Protein AF-A0A635GYX0-F1 (afdb_monomer)

Solvent-accessible surface area (backbone atoms only — not comparable to full-atom values): 12038 Å² total; per-residue (Å²): 133,93,82,81,94,73,71,73,64,60,63,53,61,60,60,51,62,77,72,25,67,64,58,49,50,52,51,48,52,50,50,50,27,52,49,44,55,72,46,90,74,56,44,71,56,50,35,51,52,51,49,51,52,53,52,51,53,52,52,52,50,52,53,65,71,71,56,88,52,79,69,81,50,62,62,47,47,62,50,49,54,55,50,48,50,50,49,50,22,48,50,52,39,38,50,50,29,38,68,75,66,76,53,53,24,68,55,55,52,51,51,49,48,64,67,21,69,86,35,68,68,58,24,52,52,53,50,50,52,52,53,49,43,49,50,64,50,49,40,52,44,51,46,54,50,40,52,51,52,36,48,55,58,55,70,45,44,65,57,56,52,51,50,46,54,49,34,44,74,70,64,77,41,54,72,71,57,43,49,52,53,52,51,50,55,52,49,53,51,53,45,40,56,45,42,42,55,40,47,57,49,51,44,53,50,52,55,52,50,52,51,52,52,53,48,65,74,75,98

Mean predicted aligned error: 8.94 Å

pLDDT: mean 84.48, std 12.09, range [42.03, 95.38]

Structure (mmCIF, N/CA/C/O backbone):
data_AF-A0A635GYX0-F1
#
_entry.id   AF-A0A635GYX0-F1
#
loop_
_atom_site.group_PDB
_atom_site.id
_atom_site.type_symbol
_atom_site.label_atom_id
_atom_site.label_alt_id
_atom_site.label_comp_id
_atom_site.label_asym_id
_atom_site.label_entity_id
_atom_site.label_seq_id
_atom_site.pdbx_PDB_ins_code
_atom_site.Cartn_x
_atom_site.Cartn_y
_atom_site.Cartn_z
_atom_site.occupancy
_atom_site.B_iso_or_equiv
_atom_site.auth_seq_id
_atom_site.auth_comp_id
_atom_site.auth_asym_id
_atom_site.auth_atom_id
_atom_site.pdbx_PDB_model_num
ATOM 1 N N . MET A 1 1 ? 7.117 -51.079 17.665 1.00 44.09 1 MET A N 1
ATOM 2 C CA . MET A 1 1 ? 7.872 -50.687 16.455 1.00 44.09 1 MET A CA 1
ATOM 3 C C . MET A 1 1 ? 6.878 -50.081 15.467 1.00 44.09 1 MET A C 1
ATOM 5 O O . MET A 1 1 ? 6.004 -50.789 15.005 1.00 44.09 1 MET A O 1
ATOM 9 N N . ARG A 1 2 ? 6.942 -48.748 15.315 1.00 50.84 2 ARG A N 1
ATOM 10 C CA . ARG A 1 2 ? 6.310 -47.847 14.322 1.00 50.84 2 ARG A CA 1
ATOM 11 C C . ARG A 1 2 ? 5.258 -48.423 13.343 1.00 50.84 2 ARG A C 1
ATOM 13 O O . ARG A 1 2 ? 5.641 -48.999 12.333 1.00 50.84 2 ARG A O 1
ATOM 20 N N . SER A 1 3 ? 3.984 -48.066 13.535 1.00 44.66 3 SER A N 1
ATOM 21 C CA . SER A 1 3 ? 3.021 -47.833 12.435 1.00 44.66 3 SER A CA 1
ATOM 22 C C . SER A 1 3 ? 1.854 -46.945 12.891 1.00 44.66 3 SER A C 1
ATOM 24 O O . SER A 1 3 ? 0.873 -47.444 13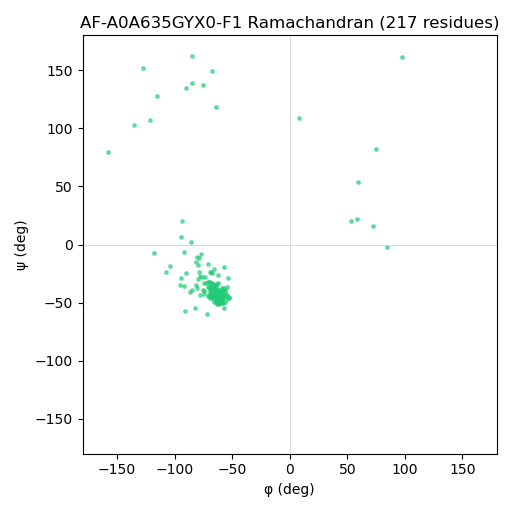.423 1.00 44.66 3 SER A O 1
ATOM 26 N N . TRP A 1 4 ? 2.052 -45.620 12.958 1.00 45.62 4 TRP A N 1
ATOM 27 C CA . TRP A 1 4 ? 1.748 -44.660 11.870 1.00 45.62 4 TRP A CA 1
ATOM 28 C C . TRP A 1 4 ? 0.221 -44.411 11.756 1.00 45.62 4 TRP A C 1
ATOM 30 O O . TRP A 1 4 ? -0.482 -45.134 11.069 1.00 45.62 4 TRP A O 1
ATOM 40 N N . LEU A 1 5 ? -0.350 -43.527 12.589 1.00 53.88 5 LEU A N 1
ATOM 41 C CA . LEU A 1 5 ? -0.683 -42.124 12.239 1.00 53.88 5 LEU A CA 1
ATOM 42 C C . LEU A 1 5 ? -1.669 -41.965 11.053 1.00 53.88 5 LEU A C 1
ATOM 44 O O . LEU A 1 5 ? -1.369 -41.261 10.096 1.00 53.88 5 LEU A O 1
ATOM 48 N N . GLY A 1 6 ? -2.843 -42.610 11.102 1.00 50.44 6 GLY A N 1
ATOM 49 C CA . GLY A 1 6 ? -3.842 -42.543 10.017 1.00 50.44 6 GLY A CA 1
ATOM 50 C C . GLY A 1 6 ? -5.107 -41.716 10.292 1.00 50.44 6 GLY A C 1
ATOM 51 O O . GLY A 1 6 ? -5.734 -41.239 9.351 1.00 50.44 6 GLY A O 1
ATOM 52 N N . GLU A 1 7 ? -5.498 -41.511 11.554 1.00 54.34 7 GLU A N 1
ATOM 53 C CA . GLU A 1 7 ? -6.846 -40.989 11.863 1.00 54.34 7 GLU A CA 1
ATOM 54 C C . GLU A 1 7 ? -6.885 -39.506 12.269 1.00 54.34 7 GLU A C 1
ATOM 56 O O . GLU A 1 7 ? -7.911 -38.848 12.105 1.00 54.34 7 GLU A O 1
ATOM 61 N N . GLY A 1 8 ? -5.752 -38.925 12.679 1.00 49.53 8 GLY A N 1
ATOM 62 C CA . GLY A 1 8 ? -5.651 -37.491 13.002 1.00 49.53 8 GLY A CA 1
ATOM 63 C C . GLY A 1 8 ? -5.724 -36.552 11.787 1.00 49.53 8 GLY A C 1
ATOM 64 O O . GLY A 1 8 ? -5.990 -35.364 11.941 1.00 49.53 8 GLY A O 1
ATOM 65 N N . ILE A 1 9 ? -5.533 -37.082 10.573 1.00 55.59 9 ILE A N 1
ATOM 66 C CA . ILE A 1 9 ? -5.414 -36.294 9.333 1.00 55.59 9 ILE A CA 1
ATOM 67 C C . ILE A 1 9 ? -6.794 -35.861 8.806 1.00 55.59 9 ILE A C 1
ATOM 69 O O . ILE A 1 9 ? -6.933 -34.779 8.239 1.00 55.59 9 ILE A O 1
ATOM 73 N N . ARG A 1 10 ? -7.848 -36.651 9.058 1.00 53.28 10 ARG A N 1
ATOM 74 C CA . ARG A 1 10 ? -9.205 -36.345 8.573 1.00 53.28 10 ARG A CA 1
ATOM 75 C C . ARG A 1 10 ? -9.928 -35.319 9.442 1.00 53.28 10 ARG A C 1
ATOM 77 O O . ARG A 1 10 ? -10.596 -34.455 8.895 1.00 53.28 10 ARG A O 1
ATOM 84 N N . ALA A 1 11 ? -9.767 -35.337 10.765 1.00 52.16 11 ALA A N 1
ATOM 85 C CA . ALA A 1 11 ? -10.434 -34.363 11.639 1.00 52.16 11 ALA A CA 1
ATOM 86 C C . ALA A 1 11 ? -9.867 -32.932 11.488 1.00 52.16 11 ALA A C 1
ATOM 88 O O . ALA A 1 11 ? -10.618 -31.959 11.551 1.00 52.16 11 ALA A O 1
ATOM 89 N N . GLN A 1 12 ? -8.565 -32.791 11.196 1.00 54.38 12 GLN A N 1
ATOM 90 C CA . GLN A 1 12 ? -7.937 -31.495 10.892 1.00 54.38 12 GLN A CA 1
ATOM 91 C C . GLN A 1 12 ? -8.309 -30.947 9.504 1.00 54.38 12 GLN A C 1
ATOM 93 O O . GLN A 1 12 ? -8.359 -29.732 9.332 1.00 54.38 12 GLN A O 1
ATOM 98 N N . GLN A 1 13 ? -8.626 -31.814 8.536 1.00 54.59 13 GLN A N 1
ATOM 99 C CA . GLN A 1 13 ? -9.045 -31.415 7.185 1.00 54.59 13 GLN A CA 1
ATOM 100 C C . GLN A 1 13 ? -10.431 -30.759 7.126 1.00 54.59 13 GLN A C 1
ATOM 102 O O . GLN A 1 13 ? -10.684 -30.001 6.199 1.00 54.59 13 GLN A O 1
ATOM 107 N N . TRP A 1 14 ? -11.321 -31.012 8.091 1.00 43.03 14 TRP A N 1
ATOM 108 C CA . TRP A 1 14 ? -12.656 -30.394 8.124 1.00 43.03 14 TRP A CA 1
ATOM 109 C C . TRP A 1 14 ? -12.708 -29.120 8.978 1.00 43.03 14 TRP A C 1
ATOM 111 O O . TRP A 1 14 ? -13.475 -28.210 8.674 1.00 43.03 14 TRP A O 1
ATOM 121 N N . LEU A 1 15 ? -11.856 -29.005 10.003 1.00 50.34 15 LEU A N 1
ATOM 122 C CA . LEU A 1 15 ? -11.787 -27.809 10.852 1.00 50.34 15 LEU A CA 1
ATOM 123 C C . LEU A 1 15 ? -11.018 -26.642 10.193 1.00 50.34 15 LEU A C 1
ATOM 125 O O . LEU A 1 15 ? -11.341 -25.486 10.457 1.00 50.34 15 LEU A O 1
ATOM 129 N N . SER A 1 16 ? -10.074 -26.908 9.281 1.00 51.31 16 SER A N 1
ATOM 130 C CA . SER A 1 16 ? -9.342 -25.870 8.526 1.00 51.31 16 SER A CA 1
ATOM 131 C C . SER A 1 16 ? -10.119 -25.283 7.339 1.00 51.31 16 SER A C 1
ATOM 133 O O .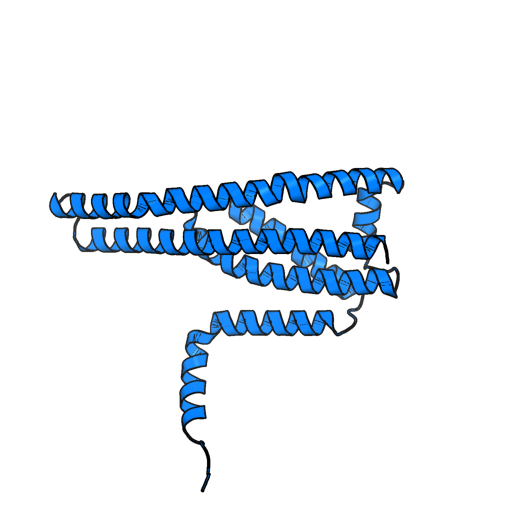 SER A 1 16 ? -9.806 -24.189 6.877 1.00 51.31 16 SER A O 1
ATOM 135 N N . VAL A 1 17 ? -11.172 -25.961 6.874 1.00 51.22 17 VAL A N 1
ATOM 136 C CA . VAL A 1 17 ? -12.020 -25.497 5.761 1.00 51.22 17 VAL A CA 1
ATOM 137 C C . VAL A 1 17 ? -12.978 -24.381 6.204 1.00 51.22 17 VAL A C 1
ATOM 139 O O . VAL A 1 17 ? -13.293 -23.493 5.415 1.00 51.22 17 VAL A O 1
ATOM 142 N N . CYS A 1 18 ? -13.376 -24.349 7.482 1.00 42.03 18 CYS A N 1
ATOM 143 C CA . CYS A 1 18 ? -14.306 -23.341 8.012 1.00 42.03 18 CYS A CA 1
ATOM 144 C C . CYS A 1 18 ? -13.621 -22.073 8.558 1.00 42.03 18 CYS A C 1
ATOM 146 O O . CYS A 1 18 ? -14.224 -21.003 8.522 1.00 42.03 18 CYS A O 1
ATOM 148 N N . ALA A 1 19 ? -12.354 -22.149 8.980 1.00 48.97 19 ALA A N 1
ATOM 149 C CA . ALA A 1 19 ? -11.509 -20.963 9.194 1.00 48.97 19 ALA A CA 1
ATOM 150 C C . ALA A 1 19 ? -10.910 -20.417 7.872 1.00 48.97 19 ALA A C 1
ATOM 152 O O . ALA A 1 19 ? -10.367 -19.318 7.825 1.00 48.97 19 ALA A O 1
ATOM 153 N N . GLY A 1 20 ? -11.040 -21.185 6.784 1.00 50.44 20 GLY A N 1
ATOM 154 C CA . GLY A 1 20 ? -10.183 -21.137 5.603 1.00 50.44 20 GLY A CA 1
ATOM 155 C C . GLY A 1 20 ? -10.500 -20.123 4.502 1.00 50.44 20 GLY A C 1
ATOM 156 O O . GLY A 1 20 ? -9.780 -20.118 3.515 1.00 50.44 20 GLY A O 1
ATOM 157 N N . ARG A 1 21 ? -11.508 -19.238 4.580 1.00 60.88 21 ARG A N 1
ATOM 158 C CA . ARG A 1 21 ? -11.793 -18.335 3.432 1.00 60.88 21 ARG A CA 1
ATOM 159 C C . ARG A 1 21 ? -10.705 -17.283 3.188 1.00 60.88 21 ARG A C 1
ATOM 161 O O . ARG A 1 21 ? -10.331 -17.080 2.037 1.00 60.88 21 ARG A O 1
ATOM 168 N N . GLN A 1 22 ? -10.194 -16.624 4.229 1.00 60.03 22 GLN A N 1
ATOM 169 C CA . GLN A 1 22 ? -9.122 -15.628 4.075 1.00 60.03 22 GLN A CA 1
ATOM 170 C C . GLN A 1 22 ? -7.772 -16.296 3.794 1.00 60.03 22 GLN A C 1
ATOM 172 O O . GLN A 1 22 ? -7.066 -15.875 2.879 1.00 60.03 22 GLN A O 1
ATOM 177 N N . ASP A 1 23 ? -7.468 -17.383 4.503 1.00 70.94 23 ASP A N 1
ATOM 178 C CA . ASP A 1 23 ? -6.223 -18.135 4.325 1.00 70.94 23 ASP A CA 1
ATOM 179 C C . ASP A 1 23 ? -6.139 -18.794 2.946 1.00 70.94 23 ASP A C 1
ATOM 181 O O . ASP A 1 23 ? -5.076 -18.787 2.332 1.00 70.94 23 ASP A O 1
ATOM 185 N N . MET A 1 24 ? -7.251 -19.297 2.395 1.00 78.38 24 MET A N 1
ATOM 186 C CA . MET A 1 24 ? -7.260 -19.840 1.033 1.00 78.38 24 MET A CA 1
ATOM 187 C C . MET A 1 24 ? -7.112 -18.758 -0.032 1.00 78.38 24 MET A C 1
ATOM 189 O O . MET A 1 24 ? -6.426 -18.991 -1.027 1.00 78.38 24 MET A O 1
ATOM 193 N N . VAL A 1 25 ? -7.702 -17.574 0.158 1.00 77.81 25 VAL A N 1
ATOM 194 C CA . VAL A 1 25 ? -7.490 -16.442 -0.760 1.00 77.81 25 VAL A CA 1
ATOM 195 C C . VAL A 1 25 ? -6.026 -16.005 -0.724 1.00 77.81 25 VAL A C 1
ATOM 197 O O . VAL A 1 25 ? -5.407 -15.882 -1.778 1.00 77.81 25 VAL A O 1
ATOM 200 N N . LEU A 1 26 ? -5.446 -15.851 0.469 1.00 76.88 26 LEU A N 1
ATOM 201 C CA . LEU A 1 26 ? -4.030 -15.523 0.645 1.00 76.88 26 LEU A CA 1
ATOM 202 C C . LEU A 1 26 ? -3.119 -16.588 0.023 1.00 76.88 26 LEU A C 1
ATOM 204 O O . LEU A 1 26 ? -2.224 -16.244 -0.745 1.00 76.88 26 LEU A O 1
ATOM 208 N N . ALA A 1 27 ? -3.374 -17.872 0.283 1.00 82.44 27 ALA A N 1
ATOM 209 C CA . ALA A 1 27 ? -2.607 -18.979 -0.283 1.00 82.44 27 ALA A CA 1
ATOM 210 C C . ALA A 1 27 ? -2.703 -19.026 -1.815 1.00 82.44 27 ALA A C 1
ATOM 212 O O . ALA A 1 27 ? -1.700 -19.254 -2.489 1.00 82.44 27 ALA A O 1
ATOM 213 N N . THR A 1 28 ? -3.886 -18.761 -2.375 1.00 84.50 28 THR A N 1
ATOM 214 C CA . THR A 1 28 ? -4.098 -18.722 -3.829 1.00 84.50 28 THR A CA 1
ATOM 215 C C . THR A 1 28 ? -3.347 -17.555 -4.464 1.00 84.50 28 THR A C 1
ATOM 217 O O . THR A 1 28 ? -2.640 -17.749 -5.450 1.00 84.50 28 THR A O 1
ATOM 220 N N . VAL A 1 29 ? -3.441 -16.354 -3.885 1.00 82.75 29 VAL A N 1
ATOM 221 C CA . VAL A 1 29 ? -2.706 -15.168 -4.354 1.00 82.75 29 VAL A CA 1
ATOM 222 C C . VAL A 1 29 ? -1.202 -15.405 -4.288 1.00 82.75 29 VAL A C 1
ATOM 224 O O . VAL A 1 29 ? -0.489 -15.080 -5.234 1.00 82.75 29 VAL A O 1
ATOM 227 N N . LEU A 1 30 ? -0.718 -16.004 -3.201 1.00 83.38 30 LEU A N 1
ATOM 228 C CA . LEU A 1 30 ? 0.696 -16.302 -3.009 1.00 83.38 30 LEU A CA 1
ATOM 229 C C . LEU A 1 30 ? 1.197 -17.342 -4.021 1.00 83.38 30 LEU A C 1
ATOM 231 O O . LEU A 1 30 ? 2.270 -17.172 -4.595 1.00 83.38 30 LEU A O 1
ATOM 235 N N . LEU A 1 31 ? 0.399 -18.372 -4.312 1.00 86.56 31 LEU A N 1
ATOM 236 C CA . LEU A 1 31 ? 0.714 -19.354 -5.348 1.00 86.56 31 LEU A CA 1
ATOM 237 C C . LEU A 1 31 ? 0.775 -18.702 -6.735 1.00 86.56 31 LEU A C 1
ATOM 239 O O . LEU A 1 31 ? 1.745 -18.912 -7.460 1.00 86.56 31 LEU A O 1
ATOM 243 N N . ILE A 1 32 ? -0.207 -17.865 -7.084 1.00 85.69 32 ILE A N 1
ATOM 244 C CA . ILE A 1 32 ? -0.206 -17.102 -8.342 1.00 85.69 32 ILE A CA 1
ATOM 245 C C . ILE A 1 32 ? 1.029 -16.197 -8.421 1.00 85.69 32 ILE A C 1
ATOM 247 O O . ILE A 1 32 ? 1.707 -16.183 -9.446 1.00 85.69 32 ILE A O 1
ATOM 251 N N . ALA A 1 33 ? 1.367 -15.491 -7.340 1.00 85.62 33 ALA A N 1
ATOM 252 C CA . ALA A 1 33 ? 2.538 -14.622 -7.267 1.00 85.62 33 ALA A CA 1
ATOM 253 C C . ALA A 1 33 ? 3.851 -15.383 -7.522 1.00 85.62 33 ALA A C 1
ATOM 255 O O . ALA A 1 33 ? 4.686 -14.916 -8.297 1.00 85.62 33 ALA A O 1
ATOM 256 N N . ILE A 1 34 ? 4.016 -16.573 -6.932 1.00 86.06 34 ILE A N 1
ATOM 257 C CA . ILE A 1 34 ? 5.185 -17.438 -7.161 1.00 86.06 34 ILE A CA 1
ATOM 258 C C . ILE A 1 34 ? 5.233 -17.915 -8.615 1.00 86.06 34 ILE A C 1
ATOM 260 O O . ILE A 1 34 ? 6.284 -17.857 -9.252 1.00 86.06 34 ILE A O 1
ATOM 264 N N . VAL A 1 35 ? 4.102 -18.369 -9.162 1.00 86.81 35 VAL A N 1
ATOM 265 C CA . VAL A 1 35 ? 4.025 -18.834 -10.555 1.00 86.81 35 VAL A CA 1
ATOM 266 C C . VAL A 1 35 ? 4.384 -17.708 -11.523 1.00 86.81 35 VAL A C 1
ATOM 268 O O . VAL A 1 35 ? 5.173 -17.933 -12.437 1.00 86.81 35 VAL A O 1
ATOM 271 N N . MET A 1 36 ? 3.871 -16.497 -11.296 1.00 85.25 36 MET A N 1
ATOM 272 C CA . MET A 1 36 ? 4.213 -15.310 -12.085 1.00 85.25 36 MET A CA 1
ATOM 273 C C . MET A 1 36 ? 5.707 -14.979 -12.026 1.00 85.25 36 MET A C 1
ATOM 275 O O . MET A 1 36 ? 6.297 -14.631 -13.041 1.00 85.25 36 MET A O 1
ATOM 279 N N . MET A 1 37 ? 6.332 -15.126 -10.856 1.00 81.44 37 MET A N 1
ATOM 280 C CA . MET A 1 37 ? 7.760 -14.860 -10.679 1.00 81.44 37 MET A CA 1
ATOM 281 C C . MET A 1 37 ? 8.649 -15.867 -11.429 1.00 81.44 37 MET A C 1
ATOM 283 O O . MET A 1 37 ? 9.712 -15.499 -11.930 1.00 81.44 37 MET A O 1
ATOM 287 N N . LEU A 1 38 ? 8.228 -17.133 -11.513 1.00 80.88 38 LEU A N 1
ATOM 288 C CA . LEU A 1 38 ? 9.003 -18.204 -12.148 1.00 80.88 38 LEU A CA 1
ATOM 289 C C . LEU A 1 38 ? 8.755 -18.306 -13.660 1.00 80.88 38 LEU A C 1
ATOM 291 O O . LEU A 1 38 ? 9.694 -18.519 -14.432 1.00 80.88 38 LEU A O 1
ATOM 295 N N . LEU A 1 39 ? 7.503 -18.167 -14.104 1.00 82.19 39 LEU A N 1
ATOM 296 C CA . LEU A 1 39 ? 7.128 -18.341 -15.506 1.00 82.19 39 LEU A CA 1
ATOM 297 C C . LEU A 1 39 ? 7.211 -17.020 -16.283 1.00 82.19 39 LEU A C 1
ATOM 299 O O . LEU A 1 39 ? 6.730 -15.995 -15.812 1.00 82.19 39 LEU A O 1
ATOM 303 N N . PRO A 1 40 ? 7.799 -17.010 -17.496 1.00 79.25 40 PRO A N 1
ATOM 304 C CA . PRO A 1 40 ? 7.770 -15.825 -18.347 1.00 79.25 40 PRO A CA 1
ATOM 305 C C . PRO A 1 40 ? 6.332 -15.507 -18.751 1.00 79.25 40 PRO A C 1
ATOM 307 O O . PRO A 1 40 ? 5.678 -16.308 -19.419 1.00 79.25 40 PRO A O 1
ATOM 310 N N . LEU A 1 41 ? 5.854 -14.329 -18.357 1.00 83.12 41 LEU A N 1
ATOM 311 C CA . LEU A 1 41 ? 4.548 -13.836 -18.772 1.00 83.12 41 LEU A CA 1
ATOM 312 C C . LEU A 1 41 ? 4.671 -13.151 -20.137 1.00 83.12 41 LEU A C 1
ATOM 314 O O . LEU A 1 41 ? 5.633 -12.413 -20.363 1.00 83.12 41 LEU A O 1
ATOM 318 N N . PRO A 1 42 ? 3.711 -13.360 -21.051 1.00 86.88 42 PRO A N 1
ATOM 319 C CA . PRO A 1 42 ? 3.672 -12.601 -22.287 1.00 86.88 42 PRO A CA 1
ATOM 320 C C . PRO A 1 42 ? 3.342 -11.129 -21.993 1.00 86.88 42 PRO A C 1
ATOM 322 O O . PRO A 1 42 ? 2.602 -10.819 -21.056 1.00 86.88 42 PRO A O 1
ATOM 325 N N . THR A 1 43 ? 3.856 -10.219 -22.820 1.00 86.69 43 THR A N 1
ATOM 326 C CA . THR A 1 43 ? 3.746 -8.760 -22.626 1.00 86.69 43 THR A CA 1
ATOM 327 C C . THR A 1 43 ? 2.301 -8.268 -22.509 1.00 86.69 43 THR A C 1
ATOM 329 O O . THR A 1 43 ? 2.002 -7.452 -21.642 1.00 86.69 43 THR A O 1
ATOM 332 N N . TRP A 1 44 ? 1.374 -8.827 -23.296 1.00 88.75 44 TRP A N 1
ATOM 333 C CA . TRP A 1 44 ? -0.051 -8.474 -23.231 1.00 88.75 44 TRP A CA 1
ATOM 334 C C . TRP A 1 44 ? -0.687 -8.791 -21.869 1.00 88.75 44 TRP A C 1
ATOM 336 O O . TRP A 1 44 ? -1.575 -8.073 -21.418 1.00 88.75 44 TRP A O 1
ATOM 346 N N . MET A 1 45 ? -0.233 -9.852 -21.195 1.00 90.12 45 MET A N 1
ATOM 347 C CA . MET A 1 45 ? -0.760 -10.227 -19.886 1.00 90.12 45 MET A CA 1
ATOM 348 C C . MET A 1 45 ? -0.222 -9.284 -18.810 1.00 90.12 45 MET A C 1
ATOM 350 O O . MET A 1 45 ? -0.980 -8.848 -17.949 1.00 90.12 45 MET A O 1
ATOM 354 N N . VAL A 1 46 ? 1.053 -8.898 -18.899 1.00 90.44 46 VAL A N 1
ATOM 355 C CA . VAL A 1 46 ? 1.643 -7.884 -18.013 1.00 90.44 46 VAL A CA 1
ATOM 356 C C . VAL A 1 46 ? 0.906 -6.551 -18.136 1.00 90.44 46 VAL A C 1
ATOM 358 O O . VAL A 1 46 ? 0.526 -5.986 -17.113 1.00 90.44 46 VAL A O 1
ATOM 361 N N . ASP A 1 47 ? 0.596 -6.102 -19.354 1.00 92.25 47 ASP A N 1
ATOM 362 C CA . ASP A 1 47 ? -0.190 -4.882 -19.578 1.00 92.25 47 ASP A CA 1
ATOM 363 C C . ASP A 1 47 ? -1.582 -4.959 -18.916 1.00 92.25 47 ASP A C 1
ATOM 365 O O . ASP A 1 47 ? -2.001 -4.041 -18.203 1.00 92.25 47 ASP A O 1
ATOM 369 N N . ILE A 1 48 ? -2.301 -6.076 -19.072 1.00 92.94 48 ILE A N 1
ATOM 370 C CA . ILE A 1 48 ? -3.605 -6.263 -18.413 1.00 92.94 48 ILE A CA 1
ATOM 371 C C . ILE A 1 48 ? -3.460 -6.207 -16.889 1.00 92.94 48 ILE A C 1
ATOM 373 O O . ILE A 1 48 ? -4.234 -5.526 -16.214 1.00 92.94 48 ILE A O 1
ATOM 377 N N . LEU A 1 49 ? -2.463 -6.890 -16.330 1.00 92.44 49 LEU A N 1
ATOM 378 C CA . LEU A 1 49 ? -2.281 -6.961 -14.885 1.00 92.44 49 LEU A CA 1
ATOM 379 C C . LEU A 1 49 ? -1.854 -5.608 -14.285 1.00 92.44 49 LEU A C 1
ATOM 381 O O . LEU A 1 49 ? -2.362 -5.223 -13.226 1.00 92.44 49 LEU A O 1
ATOM 385 N N . ILE A 1 50 ? -0.992 -4.849 -14.966 1.00 93.00 50 ILE A N 1
ATOM 386 C CA . ILE A 1 50 ? -0.651 -3.473 -14.574 1.00 93.00 50 ILE A CA 1
ATOM 387 C C . ILE A 1 50 ? -1.900 -2.583 -14.628 1.00 93.00 50 ILE A C 1
ATOM 389 O O . ILE A 1 50 ? -2.155 -1.831 -13.688 1.00 93.00 50 ILE A O 1
ATOM 393 N N . THR A 1 51 ? -2.728 -2.711 -15.671 1.00 93.62 51 THR A N 1
ATOM 394 C CA . THR A 1 51 ? -3.988 -1.954 -15.787 1.00 93.62 51 THR A CA 1
ATOM 395 C C . THR A 1 51 ? -4.918 -2.241 -14.614 1.00 93.62 51 THR A C 1
ATOM 397 O O . THR A 1 51 ? -5.409 -1.313 -13.974 1.00 93.62 51 THR A O 1
ATOM 400 N N . ILE A 1 52 ? -5.128 -3.519 -14.286 1.00 94.38 52 ILE A N 1
ATOM 401 C CA . ILE A 1 52 ? -5.960 -3.934 -13.150 1.00 94.38 52 ILE A CA 1
ATOM 402 C C . ILE A 1 52 ? -5.391 -3.383 -11.839 1.00 94.38 52 ILE A C 1
ATOM 404 O O . ILE A 1 52 ? -6.152 -2.897 -11.003 1.00 94.38 52 ILE A O 1
ATOM 408 N N . ASN A 1 53 ? -4.065 -3.408 -11.661 1.00 92.31 53 ASN A N 1
ATOM 409 C CA . ASN A 1 53 ? -3.419 -2.845 -10.477 1.00 92.31 53 ASN A CA 1
ATOM 410 C C . ASN A 1 53 ? -3.719 -1.348 -10.318 1.00 92.31 53 ASN A C 1
ATOM 412 O O . ASN A 1 53 ? -4.081 -0.894 -9.228 1.00 92.31 53 ASN A O 1
ATOM 416 N N . LEU A 1 54 ? -3.598 -0.594 -11.411 1.00 93.06 54 LEU A N 1
ATOM 417 C CA . LEU A 1 54 ? -3.827 0.845 -11.425 1.00 93.06 54 LEU A CA 1
ATOM 418 C C . LEU A 1 54 ? -5.307 1.170 -11.194 1.00 93.06 54 LEU A C 1
ATOM 420 O O . LEU A 1 54 ? -5.618 2.006 -10.347 1.00 93.06 54 LEU A O 1
ATOM 424 N N . MET A 1 55 ? -6.225 0.456 -11.857 1.00 94.56 55 MET A N 1
ATOM 425 C CA . MET A 1 55 ? -7.666 0.607 -11.627 1.00 94.56 55 MET A CA 1
ATOM 426 C C . MET A 1 55 ? -8.042 0.319 -10.172 1.00 94.56 55 MET A C 1
ATOM 428 O O . MET A 1 55 ? -8.753 1.111 -9.558 1.00 94.56 55 MET A O 1
ATOM 432 N N . PHE A 1 56 ? -7.537 -0.776 -9.595 1.00 92.62 56 PHE A N 1
ATOM 433 C CA . PHE A 1 56 ? -7.811 -1.124 -8.201 1.00 92.62 56 PHE A CA 1
ATOM 434 C C . PHE A 1 56 ? -7.276 -0.064 -7.231 1.00 92.62 56 PHE A C 1
ATOM 436 O O . PHE A 1 56 ? -7.961 0.301 -6.279 1.00 92.62 56 PHE A O 1
ATOM 443 N N . SER A 1 57 ? -6.089 0.484 -7.504 1.00 91.56 57 SER A N 1
ATOM 444 C CA . SER A 1 57 ? -5.493 1.553 -6.693 1.00 91.56 57 SER A CA 1
ATOM 445 C C . SER A 1 57 ? -6.337 2.833 -6.717 1.00 91.56 57 SER A C 1
ATOM 447 O O . SER A 1 57 ? -6.557 3.439 -5.671 1.00 91.56 57 SER A O 1
ATOM 449 N N . VAL A 1 58 ? -6.865 3.220 -7.885 1.00 94.19 58 VAL A N 1
ATOM 450 C CA . VAL A 1 58 ? -7.763 4.382 -8.016 1.00 94.19 58 VAL A CA 1
ATOM 451 C C . VAL A 1 58 ? -9.108 4.130 -7.331 1.00 94.19 58 VAL A C 1
ATOM 453 O O . VAL A 1 58 ? -9.608 5.007 -6.633 1.00 94.19 58 VAL A O 1
ATOM 456 N N . ILE A 1 59 ? -9.685 2.934 -7.473 1.00 92.19 59 ILE A N 1
ATOM 457 C CA . ILE A 1 59 ? -10.932 2.565 -6.787 1.00 92.19 59 ILE A CA 1
ATOM 458 C C . ILE A 1 59 ? -10.751 2.640 -5.269 1.00 92.19 59 ILE A C 1
ATOM 460 O O . ILE A 1 59 ? -11.578 3.239 -4.587 1.00 92.19 59 ILE A O 1
ATOM 464 N N . LEU A 1 60 ? -9.656 2.088 -4.740 1.00 89.69 60 LEU A N 1
ATOM 465 C CA . LEU A 1 60 ? -9.343 2.183 -3.316 1.00 89.69 60 LEU A CA 1
ATOM 466 C C . LEU A 1 60 ? -9.172 3.631 -2.855 1.00 89.69 60 LEU A C 1
ATOM 468 O O . LEU A 1 60 ? -9.662 3.978 -1.784 1.00 89.69 60 LEU A O 1
ATOM 472 N N . LEU A 1 61 ? -8.516 4.476 -3.656 1.00 91.19 61 LEU A N 1
ATOM 473 C CA . LEU A 1 61 ? -8.377 5.900 -3.354 1.00 91.19 61 LEU A CA 1
ATOM 474 C C . LEU A 1 61 ? -9.746 6.583 -3.246 1.00 91.19 61 LEU A C 1
ATOM 476 O O . LEU A 1 61 ? -9.984 7.322 -2.295 1.00 91.19 61 LEU A O 1
ATOM 480 N N . LEU A 1 62 ? -10.655 6.315 -4.187 1.00 92.50 62 LEU A N 1
ATOM 481 C CA . LEU A 1 62 ? -12.011 6.861 -4.142 1.00 92.50 62 LEU A CA 1
ATOM 482 C C . LEU A 1 62 ? -12.761 6.366 -2.901 1.00 92.50 62 LEU A C 1
ATOM 484 O O . LEU A 1 62 ? -13.307 7.181 -2.165 1.00 92.50 62 LEU A O 1
ATOM 488 N N . ILE A 1 63 ? -12.732 5.061 -2.617 1.00 89.50 63 ILE A N 1
ATOM 489 C CA . ILE A 1 63 ? -13.364 4.495 -1.414 1.00 89.50 63 ILE A CA 1
ATOM 490 C C . ILE A 1 63 ? -12.839 5.185 -0.150 1.00 89.50 63 ILE A C 1
ATOM 492 O O . ILE A 1 63 ? -13.630 5.551 0.713 1.00 89.50 63 ILE A O 1
ATOM 496 N N . ALA A 1 64 ? -11.527 5.418 -0.060 1.00 86.75 64 ALA A N 1
ATOM 497 C CA . ALA A 1 64 ? -10.914 6.072 1.090 1.00 86.75 64 ALA A CA 1
ATOM 498 C C . ALA A 1 64 ? -11.342 7.540 1.267 1.00 86.75 64 ALA A C 1
ATOM 500 O O . ALA A 1 64 ? -11.466 7.993 2.399 1.00 86.75 64 ALA A O 1
ATOM 501 N N . ILE A 1 65 ? -11.587 8.280 0.179 1.00 90.44 65 ILE A N 1
ATOM 502 C CA . ILE A 1 65 ? -12.022 9.689 0.236 1.00 90.44 65 ILE A CA 1
ATOM 503 C C . ILE A 1 65 ? -13.492 9.822 0.662 1.00 90.44 65 ILE A C 1
ATOM 505 O O . ILE A 1 65 ? -13.851 10.800 1.313 1.00 90.44 65 ILE A O 1
ATOM 509 N N . TYR A 1 66 ? -14.347 8.864 0.293 1.00 87.31 66 TYR A N 1
ATOM 510 C CA . TYR A 1 66 ? -15.794 8.937 0.536 1.00 87.31 66 TYR A CA 1
ATOM 511 C C . TYR A 1 66 ? -16.257 8.296 1.852 1.00 87.31 66 TYR A C 1
ATOM 513 O O . TYR A 1 66 ? -17.436 8.391 2.197 1.00 87.31 66 TYR A O 1
ATOM 521 N N . LEU A 1 67 ? -15.367 7.632 2.585 1.00 85.62 67 LEU A N 1
ATOM 522 C CA . LEU A 1 67 ? -15.731 6.925 3.806 1.00 85.62 67 LEU A CA 1
ATOM 523 C C . LEU A 1 67 ? -15.963 7.881 4.980 1.00 85.62 67 LEU A C 1
ATOM 525 O O . LEU A 1 67 ? -15.191 8.813 5.194 1.00 85.62 67 LEU A O 1
ATOM 529 N N . SER A 1 68 ? -17.019 7.627 5.755 1.00 80.88 68 SER A N 1
ATOM 530 C CA . SER A 1 68 ? -17.380 8.454 6.915 1.00 80.88 68 SER A CA 1
ATOM 531 C C . SER A 1 68 ? -16.825 7.906 8.232 1.00 80.88 68 SER A C 1
ATOM 533 O O . SER A 1 68 ? -16.429 8.694 9.088 1.00 80.88 68 SER A O 1
ATOM 535 N N . ASP A 1 69 ? -16.757 6.579 8.389 1.00 80.31 69 ASP A N 1
ATOM 536 C CA . ASP A 1 69 ? -16.194 5.920 9.571 1.00 80.31 69 ASP A CA 1
ATOM 537 C C . ASP A 1 69 ? -14.927 5.122 9.197 1.00 80.31 69 ASP A C 1
ATOM 539 O O . ASP A 1 69 ? -14.978 4.291 8.287 1.00 80.31 69 ASP A O 1
ATOM 543 N N . PRO A 1 70 ? -13.781 5.319 9.880 1.00 74.31 70 PRO A N 1
ATOM 544 C CA . PRO A 1 70 ? -12.570 4.526 9.659 1.00 74.31 70 PRO A CA 1
ATOM 545 C C . PRO A 1 70 ? -12.776 3.005 9.762 1.00 74.31 70 PRO A C 1
ATOM 547 O O . PRO A 1 70 ? -12.063 2.248 9.100 1.00 74.31 70 PRO A O 1
ATOM 550 N N . LEU A 1 71 ? -13.741 2.545 10.568 1.00 80.81 71 LEU A N 1
ATOM 551 C CA . LEU A 1 71 ? -14.048 1.122 10.751 1.00 80.81 71 LEU A CA 1
ATOM 552 C C . LEU A 1 71 ? -14.660 0.462 9.510 1.00 80.81 71 LEU A C 1
ATOM 554 O O . LEU A 1 71 ? -14.493 -0.749 9.322 1.00 80.81 71 LEU A O 1
ATOM 558 N N . ASP A 1 72 ? -15.282 1.238 8.622 1.00 83.88 72 ASP A N 1
ATOM 559 C CA . ASP A 1 72 ? -15.814 0.729 7.354 1.00 83.88 72 ASP A CA 1
ATOM 560 C C . ASP A 1 72 ? -14.682 0.252 6.420 1.00 83.88 72 ASP A C 1
ATOM 562 O O . ASP A 1 72 ? -14.890 -0.596 5.550 1.00 83.88 72 ASP A O 1
ATOM 566 N N . LEU A 1 73 ? -13.446 0.722 6.645 1.00 82.06 73 LEU A N 1
ATOM 567 C CA . LEU A 1 73 ? -12.232 0.261 5.964 1.00 82.06 73 LEU A CA 1
ATOM 568 C C . LEU A 1 73 ? -11.503 -0.842 6.745 1.00 82.06 73 LEU A C 1
ATOM 570 O O . LEU A 1 73 ? -10.337 -1.120 6.479 1.00 82.06 73 LEU A O 1
ATOM 574 N N . SER A 1 74 ? -12.173 -1.550 7.656 1.00 84.06 74 SER A N 1
ATOM 575 C CA . SER A 1 74 ? -11.574 -2.658 8.420 1.00 84.06 74 SER A CA 1
ATOM 576 C C . SER A 1 74 ? -10.987 -3.795 7.569 1.00 84.06 74 SER A C 1
ATOM 578 O O . SER A 1 74 ? -10.117 -4.526 8.040 1.00 84.06 74 SER A O 1
ATOM 580 N N . VAL A 1 75 ? -11.389 -3.912 6.297 1.00 83.81 75 VAL A N 1
ATOM 581 C CA . VAL A 1 75 ? -10.844 -4.872 5.314 1.00 83.81 75 VAL A CA 1
ATOM 582 C C . VAL A 1 75 ? -9.529 -4.384 4.674 1.00 83.81 75 VAL A C 1
ATOM 584 O O . VAL A 1 75 ? -8.773 -5.174 4.101 1.00 83.81 75 VAL A O 1
ATOM 587 N N . PHE A 1 76 ? -9.200 -3.096 4.809 1.00 85.62 76 PHE A N 1
ATOM 588 C CA . PHE A 1 76 ? -8.010 -2.465 4.233 1.00 85.62 76 PHE A CA 1
ATOM 589 C C . PHE A 1 76 ? -6.676 -3.156 4.562 1.00 85.62 76 PHE A C 1
ATOM 591 O O . PHE A 1 76 ? -5.916 -3.378 3.621 1.00 85.62 76 PHE A O 1
ATOM 598 N N . PRO A 1 77 ? -6.358 -3.561 5.812 1.00 85.62 77 PRO A N 1
ATOM 599 C CA . PRO A 1 77 ? -5.051 -4.151 6.103 1.00 85.62 77 PRO A CA 1
ATOM 600 C C . PRO A 1 77 ? -4.849 -5.481 5.364 1.00 85.62 77 PRO A C 1
ATOM 602 O O . PRO A 1 77 ? -3.772 -5.747 4.830 1.00 85.62 77 PRO A O 1
ATOM 605 N N . SER A 1 78 ? -5.898 -6.302 5.263 1.00 84.88 78 SER A N 1
ATOM 606 C CA . SER A 1 78 ? -5.853 -7.557 4.507 1.00 84.88 78 SER A CA 1
ATOM 607 C C . SER A 1 78 ? -5.745 -7.318 2.998 1.00 84.88 78 SER A C 1
ATOM 609 O O . SER A 1 78 ? -4.976 -8.001 2.321 1.00 84.88 78 SER A O 1
ATOM 611 N N . LEU A 1 79 ? -6.478 -6.334 2.464 1.00 87.00 79 LEU A N 1
ATOM 612 C CA . LEU A 1 79 ? -6.369 -5.941 1.054 1.00 87.00 79 LEU A CA 1
ATOM 613 C C . LEU A 1 79 ? -4.982 -5.397 0.720 1.00 87.00 79 LEU A C 1
ATOM 615 O O . LEU A 1 79 ? -4.446 -5.706 -0.343 1.00 87.00 79 LEU A O 1
ATOM 619 N N . LEU A 1 80 ? -4.378 -4.627 1.623 1.00 86.94 80 LEU A N 1
ATOM 620 C CA . LEU A 1 80 ? -3.030 -4.098 1.466 1.00 86.94 80 LEU A CA 1
ATOM 621 C C . LEU A 1 80 ? -2.014 -5.233 1.331 1.00 86.94 80 LEU A C 1
ATOM 623 O O . LEU A 1 80 ? -1.188 -5.204 0.422 1.00 86.94 80 LEU A O 1
ATOM 627 N N . LEU A 1 81 ? -2.097 -6.263 2.176 1.00 83.69 81 LEU A N 1
ATOM 628 C CA . LEU A 1 81 ? -1.202 -7.419 2.099 1.00 83.69 81 LEU A CA 1
ATOM 629 C C . LEU A 1 81 ? -1.323 -8.147 0.748 1.00 83.69 81 LEU A C 1
ATOM 631 O O . LEU A 1 81 ? -0.320 -8.386 0.076 1.00 83.69 81 LEU A O 1
ATOM 635 N N . ILE A 1 82 ? -2.554 -8.443 0.324 1.00 85.50 82 ILE A N 1
ATOM 636 C CA . ILE A 1 82 ? -2.844 -9.125 -0.948 1.00 85.50 82 ILE A CA 1
ATOM 637 C C . ILE A 1 82 ? -2.352 -8.297 -2.140 1.00 85.50 82 ILE A C 1
ATOM 639 O O . ILE A 1 82 ? -1.648 -8.810 -3.012 1.00 85.50 82 ILE A O 1
ATOM 643 N N . THR A 1 83 ? -2.695 -7.009 -2.178 1.00 87.94 83 THR A N 1
ATOM 644 C CA . THR A 1 83 ? -2.291 -6.115 -3.272 1.00 87.94 83 THR A CA 1
ATOM 645 C C . THR A 1 83 ? -0.791 -5.915 -3.331 1.00 87.94 83 THR A C 1
ATOM 647 O O . THR A 1 83 ? -0.246 -5.829 -4.424 1.00 87.94 83 THR A O 1
ATOM 650 N N . THR A 1 84 ? -0.111 -5.878 -2.189 1.00 88.62 84 THR A N 1
ATOM 651 C CA . THR A 1 84 ? 1.345 -5.744 -2.151 1.00 88.62 84 THR A CA 1
ATOM 652 C C . THR A 1 84 ? 2.026 -6.995 -2.692 1.00 88.62 84 THR A C 1
ATOM 654 O O . THR A 1 84 ? 2.918 -6.875 -3.523 1.00 88.62 84 THR A O 1
ATOM 657 N N . LEU A 1 85 ? 1.572 -8.196 -2.315 1.00 88.00 85 LEU A N 1
ATOM 658 C CA . LEU A 1 85 ? 2.092 -9.442 -2.895 1.00 88.00 85 LEU A CA 1
ATOM 659 C C . LEU A 1 85 ? 1.909 -9.478 -4.417 1.00 88.00 85 LEU A C 1
ATOM 661 O O . LEU A 1 85 ? 2.832 -9.834 -5.148 1.00 88.00 85 LEU A O 1
ATOM 665 N N . TYR A 1 86 ? 0.742 -9.045 -4.891 1.00 90.62 86 TYR A N 1
ATOM 666 C CA . TYR A 1 86 ? 0.460 -8.893 -6.315 1.00 90.62 86 TYR A CA 1
ATOM 667 C C . TYR A 1 86 ? 1.353 -7.838 -6.998 1.00 90.62 86 TYR A C 1
ATOM 669 O O . TYR A 1 86 ? 1.869 -8.076 -8.088 1.00 90.62 86 TYR A O 1
ATOM 677 N N . ARG A 1 87 ? 1.589 -6.680 -6.362 1.00 90.56 87 ARG A N 1
ATOM 678 C CA . ARG A 1 87 ? 2.517 -5.652 -6.870 1.00 90.56 87 ARG A CA 1
ATOM 679 C C . ARG A 1 87 ? 3.945 -6.172 -6.946 1.00 90.56 87 ARG A C 1
ATOM 681 O O . ARG A 1 87 ? 4.637 -5.887 -7.920 1.00 90.56 87 ARG A O 1
ATOM 688 N N . LEU A 1 88 ? 4.380 -6.931 -5.946 1.00 89.62 88 LEU A N 1
ATOM 689 C CA . LEU A 1 88 ? 5.728 -7.478 -5.872 1.00 89.62 88 LEU A CA 1
ATOM 690 C C . LEU A 1 88 ? 5.945 -8.525 -6.971 1.00 89.62 88 LEU A C 1
ATOM 692 O O . LEU A 1 88 ? 6.941 -8.448 -7.690 1.00 89.62 88 LEU A O 1
ATOM 696 N N . SER A 1 89 ? 4.994 -9.443 -7.183 1.00 90.56 89 SER A N 1
ATOM 697 C CA . SER A 1 89 ? 5.085 -10.415 -8.282 1.00 90.56 89 SER A CA 1
ATOM 698 C C . SER A 1 89 ? 5.078 -9.743 -9.654 1.00 90.56 89 SER A C 1
ATOM 700 O O . SER A 1 89 ? 5.870 -10.119 -10.523 1.00 90.56 89 SER A O 1
ATOM 702 N N . LEU A 1 90 ? 4.243 -8.716 -9.846 1.00 91.69 90 LEU A N 1
ATOM 703 C CA . LEU A 1 90 ? 4.229 -7.925 -11.075 1.00 91.69 90 LEU A CA 1
ATOM 704 C C . LEU A 1 90 ? 5.541 -7.193 -11.310 1.00 91.69 90 LEU A C 1
ATOM 706 O O . LEU A 1 90 ? 6.070 -7.236 -12.418 1.00 91.69 90 LEU A O 1
ATOM 710 N N . THR A 1 91 ? 6.073 -6.552 -10.274 1.00 90.69 91 THR A N 1
ATOM 711 C CA . THR A 1 91 ? 7.338 -5.820 -10.329 1.00 90.69 91 THR A CA 1
ATOM 712 C C . THR A 1 91 ? 8.473 -6.749 -10.747 1.00 90.69 91 THR A C 1
ATOM 714 O O . THR A 1 91 ? 9.184 -6.437 -11.696 1.00 90.69 91 THR A O 1
ATOM 717 N N . ILE A 1 92 ? 8.591 -7.933 -10.136 1.00 89.56 92 ILE A N 1
ATOM 718 C CA . ILE A 1 92 ? 9.635 -8.903 -10.499 1.00 89.56 92 ILE A CA 1
ATOM 719 C C . ILE A 1 92 ? 9.445 -9.430 -11.928 1.00 89.56 92 ILE A C 1
ATOM 721 O O . ILE A 1 92 ? 10.407 -9.498 -12.696 1.00 89.56 92 ILE A O 1
ATOM 725 N N . SER A 1 93 ? 8.210 -9.767 -12.310 1.00 90.12 93 SER A N 1
ATOM 726 C CA . SER A 1 93 ? 7.901 -10.262 -13.660 1.00 90.12 93 SER A CA 1
ATOM 727 C C . SER A 1 93 ? 8.236 -9.219 -14.732 1.00 90.12 93 SER A C 1
ATOM 729 O O . SER A 1 93 ? 8.837 -9.543 -15.756 1.00 90.12 93 SER A O 1
ATOM 731 N N . THR A 1 94 ? 7.895 -7.955 -14.471 1.00 89.75 94 THR A N 1
ATOM 732 C CA . THR A 1 94 ? 8.146 -6.827 -15.378 1.00 89.75 94 THR A CA 1
ATOM 733 C C . THR A 1 94 ? 9.635 -6.492 -15.436 1.00 89.75 94 THR A C 1
ATOM 735 O O . THR A 1 94 ? 10.177 -6.371 -16.529 1.00 89.75 94 THR A O 1
ATOM 738 N N . SER A 1 95 ? 10.332 -6.439 -14.294 1.00 89.56 95 SER A N 1
ATOM 739 C CA . SER A 1 95 ? 11.794 -6.287 -14.226 1.00 89.56 95 SER A CA 1
ATOM 740 C C . SER A 1 95 ? 12.517 -7.330 -15.066 1.00 89.56 95 SER A C 1
ATOM 742 O O . SER A 1 95 ? 13.415 -7.005 -15.835 1.00 89.56 95 SER A O 1
ATOM 744 N N . ARG A 1 96 ? 12.099 -8.595 -14.981 1.00 88.56 96 ARG A N 1
ATOM 745 C CA . ARG A 1 96 ? 12.688 -9.658 -15.796 1.00 88.56 96 ARG A CA 1
ATOM 746 C C . ARG A 1 96 ? 12.498 -9.411 -17.297 1.00 88.56 96 ARG A C 1
ATOM 748 O O . ARG A 1 96 ? 13.426 -9.661 -18.062 1.00 88.56 96 ARG A O 1
ATOM 755 N N . LEU A 1 97 ? 11.321 -8.953 -17.725 1.00 86.75 97 LEU A N 1
ATOM 756 C CA . LEU A 1 97 ? 11.061 -8.622 -19.131 1.00 86.75 97 LEU A CA 1
ATOM 757 C C . LEU A 1 97 ? 11.895 -7.425 -19.609 1.00 86.75 97 LEU A C 1
ATOM 759 O O . LEU A 1 97 ? 12.442 -7.476 -20.711 1.00 86.75 97 LEU A O 1
ATOM 763 N N . VAL A 1 98 ? 12.049 -6.398 -18.766 1.00 86.56 98 VAL A N 1
ATOM 764 C CA . VAL A 1 98 ? 12.935 -5.250 -19.024 1.00 86.56 98 VAL A CA 1
ATOM 765 C C . VAL A 1 98 ? 14.368 -5.737 -19.253 1.00 86.56 98 VAL A C 1
ATOM 767 O O . VAL A 1 98 ? 14.931 -5.475 -20.310 1.00 86.56 98 VAL A O 1
ATOM 770 N N . LEU A 1 99 ? 14.917 -6.513 -18.314 1.00 85.62 99 LEU A N 1
ATOM 771 C CA . LEU A 1 99 ? 16.321 -6.936 -18.325 1.00 85.62 99 LEU A CA 1
ATOM 772 C C . LEU A 1 99 ? 16.647 -7.972 -19.417 1.00 85.62 99 LEU A C 1
ATOM 774 O O . LEU A 1 99 ? 17.730 -7.949 -19.992 1.00 85.62 99 LEU A O 1
ATOM 778 N N . LEU A 1 100 ? 15.735 -8.908 -19.712 1.00 84.31 100 LEU A N 1
ATOM 779 C CA . LEU A 1 100 ? 16.004 -9.992 -20.672 1.00 84.31 100 LEU A CA 1
ATOM 780 C C . LEU A 1 100 ? 15.588 -9.663 -22.105 1.00 84.31 100 LEU A C 1
ATOM 782 O O . LEU A 1 100 ? 16.226 -10.130 -23.046 1.00 84.31 100 LEU A O 1
ATOM 786 N N . GLN A 1 101 ? 14.485 -8.937 -22.288 1.00 80.56 101 GLN A N 1
ATOM 787 C CA . GLN A 1 101 ? 13.859 -8.752 -23.602 1.00 80.56 101 GLN A CA 1
ATOM 788 C C . GLN A 1 101 ? 13.835 -7.290 -24.051 1.00 80.56 101 GLN A C 1
ATOM 790 O O . GLN A 1 101 ? 13.452 -7.032 -25.189 1.00 80.56 101 GLN A O 1
ATOM 795 N N . HIS A 1 102 ? 14.221 -6.340 -23.186 1.00 79.00 102 HIS A N 1
ATOM 796 C CA . HIS A 1 102 ? 14.116 -4.894 -23.431 1.00 79.00 102 HIS A CA 1
ATOM 797 C C . HIS A 1 102 ? 12.695 -4.450 -23.836 1.00 79.00 102 HIS A C 1
ATOM 799 O O . HIS A 1 102 ? 12.503 -3.386 -24.422 1.00 79.00 102 HIS A O 1
ATOM 805 N N . ASN A 1 103 ? 11.685 -5.269 -23.525 1.00 81.94 103 ASN A N 1
ATOM 806 C CA . ASN A 1 103 ? 10.285 -5.026 -23.843 1.00 81.94 103 ASN A CA 1
ATOM 807 C C . ASN A 1 103 ? 9.431 -5.345 -22.617 1.00 81.94 103 ASN A C 1
ATOM 809 O O . ASN A 1 103 ? 9.173 -6.504 -22.302 1.00 81.94 103 ASN A O 1
ATOM 813 N N . ALA A 1 104 ? 8.997 -4.291 -21.934 1.00 77.44 104 ALA A N 1
ATOM 814 C CA . ALA A 1 104 ? 8.283 -4.365 -20.666 1.00 77.44 104 ALA A CA 1
ATOM 815 C C . ALA A 1 104 ? 6.749 -4.349 -20.807 1.00 77.44 104 ALA A C 1
ATOM 817 O O 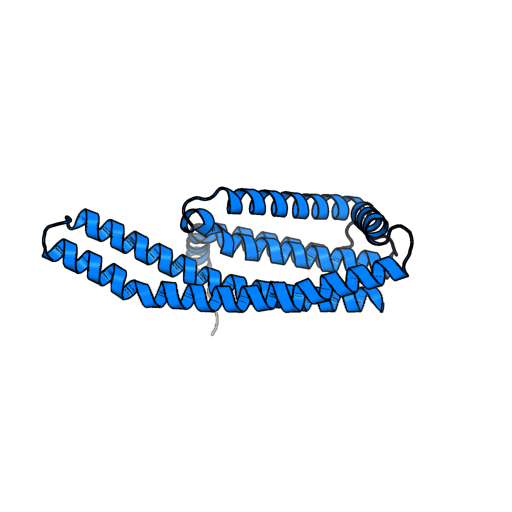. ALA A 1 104 ? 6.051 -4.286 -19.798 1.00 77.44 104 ALA A O 1
ATOM 818 N N . GLY A 1 105 ? 6.227 -4.397 -22.037 1.00 85.81 105 GLY A N 1
ATOM 819 C CA . GLY A 1 105 ? 4.812 -4.162 -22.330 1.00 85.81 105 GLY A CA 1
ATOM 820 C C . GLY A 1 105 ? 4.528 -2.731 -22.789 1.00 85.81 105 GLY A C 1
ATOM 821 O O . GLY A 1 105 ? 5.326 -1.809 -22.588 1.00 85.81 105 GLY A O 1
ATOM 822 N N . ASN A 1 106 ? 3.378 -2.548 -23.435 1.00 88.69 106 ASN A N 1
ATOM 823 C CA . ASN A 1 106 ? 2.989 -1.277 -24.041 1.00 88.69 106 ASN A CA 1
ATOM 824 C C . ASN A 1 106 ? 2.691 -0.210 -22.987 1.00 88.69 106 ASN A C 1
ATOM 826 O O . ASN A 1 106 ? 2.935 0.970 -23.226 1.00 88.69 106 ASN A O 1
ATOM 830 N N . ILE A 1 107 ? 2.169 -0.605 -21.823 1.00 90.56 107 ILE A N 1
ATOM 831 C CA . ILE A 1 107 ? 1.832 0.345 -20.759 1.00 90.56 107 ILE A CA 1
ATOM 832 C C . ILE A 1 107 ? 3.101 0.931 -20.161 1.00 90.56 107 ILE A C 1
ATOM 834 O O . ILE A 1 107 ? 3.197 2.146 -20.004 1.00 90.56 107 ILE A O 1
ATOM 838 N N . VAL A 1 108 ? 4.093 0.090 -19.869 1.00 89.19 108 VAL A N 1
ATOM 839 C CA . VAL A 1 108 ? 5.367 0.546 -19.303 1.00 89.19 108 VAL A CA 1
ATOM 840 C C . VAL A 1 108 ? 6.093 1.470 -20.284 1.00 89.19 108 VAL A C 1
ATOM 842 O O . VAL A 1 108 ? 6.568 2.528 -19.876 1.00 89.19 108 VAL A O 1
ATOM 845 N N . ASP A 1 109 ? 6.115 1.131 -21.576 1.00 88.88 109 ASP A N 1
ATOM 846 C CA . ASP A 1 109 ? 6.709 1.983 -22.615 1.00 88.88 109 ASP A CA 1
ATOM 847 C C . ASP A 1 109 ? 5.956 3.319 -22.774 1.00 88.88 109 ASP A C 1
ATOM 849 O O . ASP A 1 109 ? 6.571 4.387 -22.836 1.00 88.88 109 ASP A O 1
ATOM 853 N N . ALA A 1 110 ? 4.619 3.297 -22.757 1.00 89.94 110 ALA A N 1
ATOM 854 C CA . ALA A 1 110 ? 3.802 4.507 -22.819 1.00 89.94 110 ALA A CA 1
ATOM 855 C C . ALA A 1 110 ? 4.036 5.429 -21.610 1.00 89.94 110 ALA A C 1
ATOM 857 O O . ALA A 1 110 ? 4.231 6.634 -21.788 1.00 89.94 110 ALA A O 1
ATOM 858 N N . PHE A 1 111 ? 4.078 4.877 -20.393 1.00 87.69 111 PHE A N 1
ATOM 859 C CA . PHE A 1 111 ? 4.404 5.636 -19.182 1.00 87.69 111 PHE A CA 1
ATOM 860 C C . PHE A 1 111 ? 5.834 6.177 -19.217 1.00 87.69 111 PHE A C 1
ATOM 862 O O . PHE A 1 111 ? 6.053 7.336 -18.868 1.00 87.69 111 PHE A O 1
ATOM 869 N N . GLY A 1 112 ? 6.801 5.383 -19.683 1.00 86.75 112 GLY A N 1
ATOM 870 C CA . GLY A 1 112 ? 8.184 5.823 -19.852 1.00 86.75 112 GLY A CA 1
ATOM 871 C C . GLY A 1 112 ? 8.284 7.023 -20.792 1.00 86.75 112 GLY A C 1
ATOM 872 O O . GLY A 1 112 ? 8.837 8.058 -20.424 1.00 86.75 112 GLY A O 1
ATOM 873 N N . LYS A 1 113 ? 7.669 6.941 -21.975 1.00 88.19 113 LYS A N 1
ATOM 874 C CA . LYS A 1 113 ? 7.626 8.050 -22.943 1.00 88.19 113 LYS A CA 1
ATOM 875 C C . LYS A 1 113 ? 6.920 9.283 -22.387 1.00 88.19 113 LYS A C 1
ATOM 877 O O . LYS A 1 113 ? 7.397 10.396 -22.605 1.00 88.19 113 LYS A O 1
ATOM 882 N N . PHE A 1 114 ? 5.829 9.090 -21.648 1.00 88.50 114 PHE A N 1
ATOM 883 C CA . PHE A 1 114 ? 5.089 10.173 -21.004 1.00 88.50 114 PHE A CA 1
ATOM 884 C C . PHE A 1 114 ? 5.935 10.919 -19.962 1.00 88.50 114 PHE A C 1
ATOM 886 O O . PHE A 1 114 ? 5.969 12.146 -19.974 1.00 88.50 114 PHE A O 1
ATOM 893 N N . VAL A 1 115 ? 6.653 10.197 -19.096 1.00 87.06 115 VAL A N 1
ATOM 894 C CA . VAL A 1 115 ? 7.469 10.798 -18.025 1.00 87.06 115 VAL A CA 1
ATOM 895 C C . VAL A 1 115 ? 8.747 11.437 -18.570 1.00 87.06 115 VAL A C 1
ATOM 897 O O . VAL A 1 115 ? 9.152 12.505 -18.117 1.00 87.06 115 VAL A O 1
ATOM 900 N N . VAL A 1 116 ? 9.397 10.790 -19.538 1.00 86.81 116 VAL A N 1
ATOM 901 C CA . VAL A 1 116 ? 10.679 11.242 -20.095 1.00 86.81 116 VAL A CA 1
ATOM 902 C C . VAL A 1 116 ? 10.480 12.381 -21.105 1.00 86.81 116 VAL A C 1
ATOM 904 O O . VAL A 1 116 ? 11.399 13.164 -21.339 1.00 86.81 116 VAL A O 1
ATOM 907 N N . GLY A 1 117 ? 9.297 12.498 -21.722 1.00 80.19 117 GLY A N 1
ATOM 908 C CA . GLY A 1 117 ? 8.976 13.575 -22.667 1.00 80.19 117 GLY A CA 1
ATOM 909 C C . GLY A 1 117 ? 9.923 13.645 -23.874 1.00 80.19 117 GLY A C 1
ATOM 910 O O . GLY A 1 117 ? 10.087 14.703 -24.472 1.00 80.19 117 GLY A O 1
ATOM 911 N N . GLY A 1 118 ? 10.598 12.535 -24.198 1.00 82.44 118 GLY A N 1
ATOM 912 C CA . GLY A 1 118 ? 11.624 12.453 -25.243 1.00 82.44 118 GLY A CA 1
ATOM 913 C C . GLY A 1 118 ? 13.044 12.859 -24.819 1.00 82.44 118 GLY A C 1
ATOM 914 O O . GLY A 1 118 ? 13.958 12.735 -25.630 1.00 82.44 118 GLY A O 1
ATOM 915 N N . ASN A 1 119 ? 13.272 13.292 -23.572 1.00 90.62 119 ASN A N 1
ATOM 916 C CA . ASN A 1 119 ? 14.598 13.642 -23.058 1.00 90.62 119 ASN A CA 1
ATOM 917 C C . ASN A 1 119 ? 14.971 12.804 -21.825 1.00 90.62 119 ASN A C 1
ATOM 919 O O . ASN A 1 119 ? 14.491 13.050 -20.718 1.00 90.62 119 ASN A O 1
ATOM 923 N N . LEU A 1 120 ? 15.893 11.852 -22.010 1.00 87.00 120 LEU A N 1
ATOM 924 C CA . LEU A 1 120 ? 16.359 10.947 -20.953 1.00 87.00 120 LEU A CA 1
ATOM 925 C C . LEU A 1 120 ? 16.871 11.689 -19.706 1.00 87.00 120 LEU A C 1
ATOM 927 O O . LEU A 1 120 ? 16.621 11.245 -18.588 1.00 87.00 120 LEU A O 1
ATOM 931 N N . THR A 1 121 ? 17.536 12.836 -19.874 1.00 91.75 121 THR A N 1
ATOM 932 C CA . THR A 1 121 ? 18.027 13.655 -18.757 1.00 91.75 121 THR A CA 1
ATOM 933 C C . THR A 1 121 ? 16.878 14.226 -17.934 1.00 91.75 121 THR A C 1
ATOM 935 O O . THR A 1 121 ? 16.917 14.154 -16.708 1.00 91.75 121 THR A O 1
ATOM 938 N N . VAL A 1 122 ? 15.832 14.747 -18.586 1.00 90.94 122 VAL A N 1
ATOM 939 C CA . VAL A 1 122 ? 14.622 15.226 -17.893 1.00 90.94 122 VAL A CA 1
ATOM 940 C C . VAL A 1 122 ? 13.960 14.071 -17.148 1.00 90.94 122 VAL A C 1
ATOM 942 O O . VAL A 1 122 ? 13.641 14.210 -15.968 1.00 90.94 122 VAL A O 1
ATOM 945 N N . GLY A 1 123 ? 13.846 12.911 -17.799 1.00 89.81 123 GLY A N 1
ATOM 946 C CA . GLY A 1 123 ? 13.336 11.689 -17.183 1.00 89.81 123 GLY A CA 1
ATOM 947 C C . GLY A 1 123 ? 14.086 11.303 -15.908 1.00 89.81 123 GLY A C 1
ATOM 948 O O . GLY A 1 123 ? 13.457 11.051 -14.884 1.00 89.81 123 GLY A O 1
ATOM 949 N N . LEU A 1 124 ? 15.422 11.322 -15.934 1.00 90.06 124 LEU A N 1
ATOM 950 C CA . LEU A 1 124 ? 16.260 10.984 -14.780 1.00 90.06 124 LEU A CA 1
ATOM 951 C C . LEU A 1 124 ? 16.092 11.989 -13.631 1.00 90.06 124 LEU A C 1
ATOM 953 O O . LEU A 1 124 ? 16.005 11.585 -12.469 1.00 90.06 124 LEU A O 1
ATOM 957 N N . VAL A 1 125 ? 15.991 13.287 -13.935 1.00 93.25 125 VAL A N 1
ATOM 958 C CA . VAL A 1 125 ? 15.731 14.331 -12.929 1.00 93.25 125 VAL A CA 1
ATOM 959 C C . VAL A 1 125 ? 14.364 14.130 -12.275 1.00 93.25 125 VAL A C 1
ATOM 961 O O . VAL A 1 125 ? 14.279 14.063 -11.048 1.00 93.25 125 VAL A O 1
ATOM 964 N N . VAL A 1 126 ? 13.302 13.979 -13.072 1.00 91.94 126 VAL A N 1
ATOM 965 C CA . VAL A 1 126 ? 11.935 13.761 -12.569 1.00 91.94 126 VAL A CA 1
ATOM 966 C C . VAL A 1 126 ? 11.862 12.476 -11.746 1.00 91.94 126 VAL A C 1
ATOM 968 O O . VAL A 1 126 ? 11.333 12.484 -10.635 1.00 91.94 126 VAL A O 1
ATOM 971 N N . PHE A 1 127 ? 12.461 11.393 -12.238 1.00 90.50 127 PHE A N 1
ATOM 972 C CA . PHE A 1 127 ? 12.549 10.122 -11.528 1.00 90.50 127 PHE A CA 1
ATOM 973 C C . PHE A 1 127 ? 13.248 10.261 -10.167 1.00 90.50 127 PHE A C 1
ATOM 975 O O . PHE A 1 127 ? 12.755 9.750 -9.158 1.00 90.50 127 PHE A O 1
ATOM 982 N N . THR A 1 128 ? 14.369 10.985 -10.117 1.00 91.38 128 THR A N 1
ATOM 983 C CA . THR A 1 128 ? 15.119 11.228 -8.876 1.00 91.38 128 THR A CA 1
ATOM 984 C C . THR A 1 128 ? 14.270 12.003 -7.870 1.00 91.38 128 THR A C 1
ATOM 986 O O . THR A 1 128 ? 14.203 11.621 -6.702 1.00 91.38 128 THR A O 1
ATOM 989 N N . ILE A 1 129 ? 13.560 13.046 -8.318 1.00 93.88 129 ILE A N 1
ATOM 990 C CA . ILE A 1 129 ? 12.650 13.829 -7.468 1.00 93.88 129 ILE A CA 1
ATOM 991 C C . ILE A 1 129 ? 11.538 12.937 -6.908 1.00 93.88 129 ILE A C 1
ATOM 993 O O . ILE A 1 129 ? 11.330 12.919 -5.695 1.00 93.88 129 ILE A O 1
ATOM 997 N N . ILE A 1 130 ? 10.857 12.167 -7.765 1.00 92.69 130 ILE A N 1
ATOM 998 C CA . ILE A 1 130 ? 9.772 11.268 -7.348 1.00 92.69 130 ILE A CA 1
ATOM 999 C C . ILE A 1 130 ? 10.289 10.246 -6.332 1.00 92.69 130 ILE A C 1
ATOM 1001 O O . ILE A 1 130 ? 9.669 10.059 -5.290 1.00 92.69 130 ILE A O 1
ATOM 1005 N N . THR A 1 131 ? 11.448 9.636 -6.583 1.00 91.25 131 THR A N 1
ATOM 1006 C CA . THR A 1 131 ? 12.051 8.639 -5.685 1.00 91.25 131 THR A CA 1
ATOM 1007 C C . THR A 1 131 ? 12.393 9.232 -4.316 1.00 91.25 131 THR A C 1
ATOM 1009 O O . THR A 1 131 ? 12.094 8.631 -3.281 1.00 91.25 131 THR A O 1
ATOM 1012 N N . ILE A 1 132 ? 12.972 10.438 -4.286 1.00 92.44 132 ILE A N 1
ATOM 1013 C CA . ILE A 1 132 ? 13.290 11.148 -3.040 1.00 92.44 132 ILE A CA 1
ATOM 1014 C C . ILE A 1 132 ? 12.014 11.476 -2.261 1.00 92.44 132 ILE A C 1
ATOM 1016 O O . ILE A 1 132 ? 11.944 1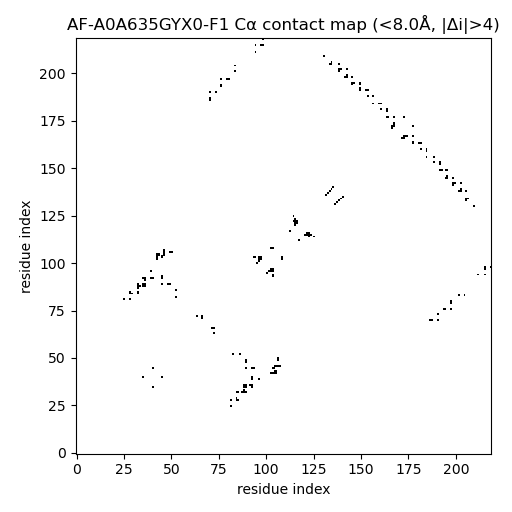1.204 -1.061 1.00 92.44 132 ILE A O 1
ATOM 1020 N N . VAL A 1 133 ? 10.996 12.030 -2.925 1.00 94.75 133 VAL A N 1
ATOM 1021 C CA . VAL A 1 133 ? 9.708 12.366 -2.300 1.00 94.75 133 VAL A CA 1
ATOM 1022 C C . VAL A 1 133 ? 9.024 11.104 -1.766 1.00 94.75 133 VAL A C 1
ATOM 1024 O O . VAL A 1 133 ? 8.588 11.085 -0.613 1.00 94.75 133 VAL A O 1
ATOM 1027 N N . GLN A 1 134 ? 9.005 10.026 -2.552 1.00 91.38 134 GLN A N 1
ATOM 1028 C CA . GLN A 1 134 ? 8.419 8.739 -2.179 1.00 91.38 134 GLN A CA 1
ATOM 1029 C C . GLN A 1 134 ? 9.056 8.164 -0.908 1.00 91.38 134 GLN A C 1
ATOM 1031 O O . GLN A 1 134 ? 8.353 7.677 -0.016 1.00 91.38 134 GLN A O 1
ATOM 1036 N N . PHE A 1 135 ? 10.382 8.240 -0.786 1.00 88.94 135 PHE A N 1
ATOM 1037 C CA . PHE A 1 135 ? 11.083 7.682 0.365 1.00 88.94 135 PHE A CA 1
ATOM 1038 C C . PHE A 1 135 ? 11.085 8.610 1.585 1.00 88.94 135 PHE A C 1
ATOM 1040 O O . PHE A 1 135 ? 10.684 8.210 2.681 1.00 88.94 135 PHE A O 1
ATOM 1047 N N . ILE A 1 136 ? 11.556 9.848 1.417 1.00 90.12 136 ILE A N 1
ATOM 1048 C CA . ILE A 1 136 ? 11.817 10.761 2.536 1.00 90.12 136 ILE A CA 1
ATOM 1049 C C . ILE A 1 136 ? 10.524 11.373 3.063 1.00 90.12 136 ILE A C 1
ATOM 1051 O O . ILE A 1 136 ? 10.356 11.466 4.276 1.00 90.12 136 ILE A O 1
ATOM 1055 N N . VAL A 1 137 ? 9.624 11.799 2.177 1.00 92.31 137 VAL A N 1
ATOM 1056 C CA . VAL A 1 137 ? 8.416 12.531 2.576 1.00 92.31 137 VAL A CA 1
ATOM 1057 C C . VAL A 1 137 ? 7.274 11.558 2.817 1.00 92.31 137 VAL A C 1
ATOM 1059 O O . VAL A 1 137 ? 6.739 11.503 3.921 1.00 92.31 137 VAL A O 1
ATOM 1062 N N . ILE A 1 138 ? 6.931 10.755 1.809 1.00 91.81 138 ILE A N 1
ATOM 1063 C CA . ILE A 1 138 ? 5.746 9.898 1.854 1.00 91.81 138 ILE A CA 1
ATOM 1064 C C . ILE A 1 138 ? 5.976 8.746 2.833 1.00 91.81 138 ILE A C 1
ATOM 1066 O O . ILE A 1 138 ? 5.285 8.653 3.840 1.00 91.81 138 ILE A O 1
ATOM 1070 N N . THR A 1 139 ? 6.988 7.907 2.608 1.00 88.94 139 THR A N 1
ATOM 1071 C CA . THR A 1 139 ? 7.172 6.689 3.416 1.00 88.94 139 THR A CA 1
ATOM 1072 C C . THR A 1 139 ? 7.502 6.989 4.879 1.00 88.94 139 THR A C 1
ATOM 1074 O O . THR A 1 139 ? 6.846 6.458 5.775 1.00 88.94 139 THR A O 1
ATOM 1077 N N . LYS A 1 140 ? 8.482 7.864 5.152 1.00 86.94 140 LYS A N 1
ATOM 1078 C CA . LYS A 1 140 ? 8.811 8.223 6.545 1.00 86.94 140 LYS A CA 1
ATOM 1079 C C . LYS A 1 140 ? 7.741 9.081 7.218 1.00 86.94 140 LYS A C 1
ATOM 1081 O O . LYS A 1 140 ? 7.573 8.975 8.432 1.00 86.94 140 LYS A O 1
ATOM 1086 N N . GLY A 1 141 ? 7.049 9.937 6.465 1.00 89.06 141 GLY A N 1
ATOM 1087 C CA . GLY A 1 141 ? 5.944 10.735 6.995 1.00 89.06 141 GLY A CA 1
ATOM 1088 C C . GLY A 1 141 ? 4.794 9.842 7.442 1.00 89.06 141 GLY A C 1
ATOM 1089 O O . GLY A 1 141 ? 4.355 9.931 8.586 1.00 89.06 141 GLY A O 1
ATOM 1090 N N . ILE A 1 142 ? 4.385 8.919 6.572 1.00 87.19 142 ILE A N 1
ATOM 1091 C CA . ILE A 1 142 ? 3.321 7.955 6.842 1.00 87.19 142 ILE A CA 1
ATOM 1092 C C . ILE A 1 142 ? 3.650 7.065 8.046 1.00 87.19 142 ILE A C 1
ATOM 1094 O O . ILE A 1 142 ? 2.782 6.874 8.888 1.00 87.19 142 ILE A O 1
ATOM 1098 N N . GLU A 1 143 ? 4.879 6.554 8.166 1.00 87.06 143 GLU A N 1
ATOM 1099 C CA . GLU A 1 143 ? 5.280 5.720 9.311 1.00 87.06 143 GLU A CA 1
ATOM 1100 C C . GLU A 1 143 ? 5.089 6.453 10.642 1.00 87.06 143 GLU A C 1
ATOM 1102 O O . GLU A 1 143 ? 4.440 5.937 11.549 1.00 87.06 143 GLU A O 1
ATOM 1107 N N . ARG A 1 144 ? 5.612 7.680 10.745 1.00 87.56 144 ARG A N 1
ATOM 1108 C CA . ARG A 1 144 ? 5.516 8.468 11.979 1.00 87.56 144 ARG A CA 1
ATOM 1109 C C . ARG A 1 144 ? 4.080 8.840 12.308 1.00 87.56 144 ARG A C 1
ATOM 1111 O O . ARG A 1 144 ? 3.692 8.775 13.468 1.00 87.56 144 ARG A O 1
ATOM 1118 N N . VAL A 1 145 ? 3.306 9.246 11.304 1.00 87.00 145 VAL A N 1
ATOM 1119 C CA . VAL A 1 145 ? 1.898 9.596 11.504 1.00 87.00 145 VAL A CA 1
ATOM 1120 C C . VAL A 1 145 ? 1.113 8.362 11.944 1.00 87.00 145 VAL A C 1
ATOM 1122 O O . VAL A 1 145 ? 0.388 8.444 12.925 1.00 87.00 145 VAL A O 1
ATOM 1125 N N . ALA A 1 146 ? 1.307 7.210 11.299 1.00 83.69 146 ALA A N 1
ATOM 1126 C CA . ALA A 1 146 ? 0.608 5.976 11.643 1.00 83.69 146 ALA A CA 1
ATOM 1127 C C . ALA A 1 146 ? 0.938 5.482 13.058 1.00 83.69 146 ALA A C 1
ATOM 1129 O O . ALA A 1 146 ? 0.019 5.191 13.819 1.00 83.69 146 ALA A O 1
ATOM 1130 N N . GLU A 1 147 ? 2.218 5.447 13.435 1.00 82.38 147 GLU A N 1
ATOM 1131 C CA . GLU A 1 147 ? 2.650 5.009 14.767 1.00 82.38 147 GLU A CA 1
ATOM 1132 C C . GLU A 1 147 ? 2.082 5.921 15.863 1.00 82.38 147 GLU A C 1
ATOM 1134 O O . GLU A 1 147 ? 1.521 5.457 16.856 1.00 82.38 147 GLU A O 1
ATOM 1139 N N . VAL A 1 148 ? 2.195 7.238 15.670 1.00 86.88 148 VAL A N 1
ATOM 1140 C CA . VAL A 1 148 ? 1.764 8.230 16.658 1.00 86.88 148 VAL A CA 1
ATOM 1141 C C . VAL A 1 148 ? 0.240 8.278 16.763 1.00 86.88 148 VAL A C 1
ATOM 1143 O O . VAL A 1 148 ? -0.291 8.282 17.873 1.00 86.88 148 VAL A O 1
ATOM 1146 N N . SER A 1 149 ? -0.475 8.268 15.636 1.00 82.06 149 SER A N 1
ATOM 1147 C CA . SER A 1 149 ? -1.939 8.235 15.624 1.00 82.06 149 SER A CA 1
ATOM 1148 C C . SER A 1 149 ? -2.474 6.944 16.233 1.00 82.06 149 SER A C 1
ATOM 1150 O O . SER A 1 149 ? -3.350 7.010 17.089 1.00 82.06 149 SER A O 1
ATOM 1152 N N . ALA A 1 150 ? -1.923 5.782 15.866 1.00 83.19 150 ALA A N 1
ATOM 1153 C CA . ALA A 1 150 ? -2.339 4.511 16.450 1.00 83.19 150 ALA A CA 1
ATOM 1154 C C . ALA A 1 150 ? -2.096 4.503 17.959 1.00 83.19 150 ALA A C 1
ATOM 1156 O O . ALA A 1 150 ? -3.002 4.163 18.718 1.00 83.19 150 ALA A O 1
ATOM 1157 N N . ARG A 1 151 ? -0.915 4.943 18.408 1.00 87.19 151 ARG A N 1
ATOM 1158 C CA . ARG A 1 151 ? -0.587 4.995 19.832 1.00 87.19 151 ARG A CA 1
ATOM 1159 C C . ARG A 1 151 ? -1.515 5.925 20.607 1.00 87.19 151 ARG A C 1
ATOM 1161 O O . ARG A 1 151 ? -2.063 5.496 21.612 1.00 87.19 151 ARG A O 1
ATOM 1168 N N . PHE A 1 152 ? -1.740 7.155 20.150 1.00 86.25 152 PHE A N 1
ATOM 1169 C CA . PHE A 1 152 ? -2.629 8.079 20.862 1.00 86.25 152 PHE A CA 1
ATOM 1170 C C . PHE A 1 152 ? -4.084 7.610 20.870 1.00 86.25 152 PHE A C 1
ATOM 1172 O O . PHE A 1 152 ? -4.761 7.727 21.892 1.00 86.25 152 PHE A O 1
ATOM 1179 N N . SER A 1 153 ? -4.563 7.036 19.767 1.00 85.38 153 SER A N 1
ATOM 1180 C CA . SER A 1 153 ? -5.903 6.455 19.716 1.00 85.38 153 SER A CA 1
ATOM 1181 C C . SER A 1 153 ? -6.035 5.230 20.631 1.00 85.38 153 SER A C 1
ATOM 1183 O O 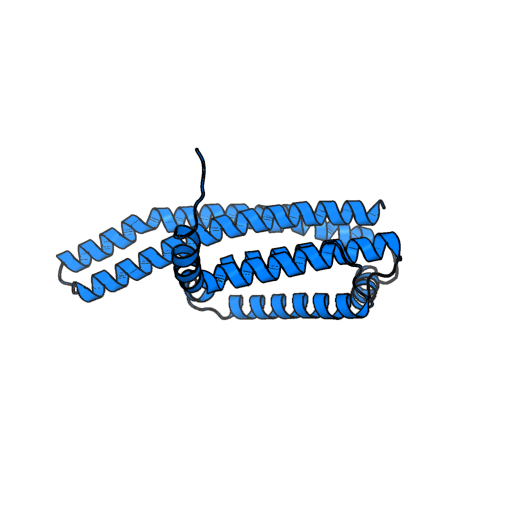. SER A 1 153 ? -7.066 5.085 21.286 1.00 85.38 153 SER A O 1
ATOM 1185 N N . LEU A 1 154 ? -5.001 4.382 20.730 1.00 86.44 154 LEU A N 1
ATOM 1186 C CA . LEU A 1 154 ? -4.950 3.227 21.637 1.00 86.44 154 LEU A CA 1
ATOM 1187 C C . LEU A 1 154 ? -4.864 3.651 23.112 1.00 86.44 154 LEU A C 1
ATOM 1189 O O . LEU A 1 154 ? -5.616 3.134 23.938 1.00 86.44 154 LEU A O 1
ATOM 1193 N N . ASP A 1 155 ? -4.018 4.631 23.434 1.00 89.94 155 ASP A N 1
ATOM 1194 C CA . ASP A 1 155 ? -3.856 5.177 24.789 1.00 89.94 155 ASP A CA 1
ATOM 1195 C C . ASP A 1 155 ? -5.162 5.827 25.299 1.00 89.94 155 ASP A C 1
ATOM 1197 O O . ASP A 1 155 ? -5.427 5.845 26.501 1.00 89.94 155 ASP A O 1
ATOM 1201 N N . GLY A 1 156 ? -6.025 6.306 24.394 1.00 90.00 156 GLY A N 1
ATOM 1202 C CA . GLY A 1 156 ? -7.353 6.842 24.715 1.00 90.00 156 GLY A CA 1
ATOM 1203 C C . GLY A 1 156 ? -8.446 5.793 24.982 1.00 90.00 156 GLY A C 1
ATOM 1204 O O . GLY A 1 156 ? -9.520 6.143 25.480 1.00 90.00 156 GLY A O 1
ATOM 1205 N N . MET A 1 157 ? -8.218 4.50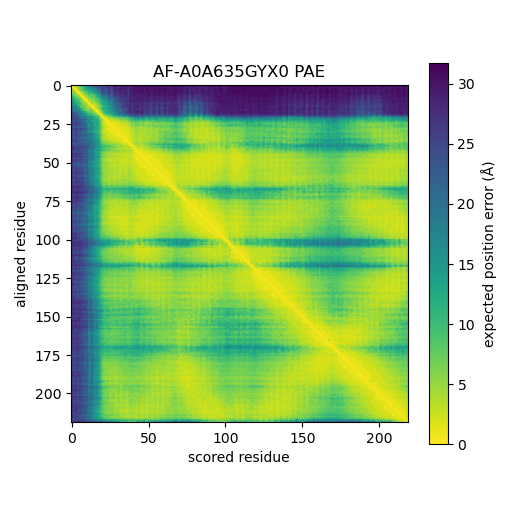7 24.686 1.00 90.56 157 MET A N 1
ATOM 1206 C CA . MET A 1 157 ? -9.254 3.465 24.804 1.00 90.56 157 MET A CA 1
ATOM 1207 C C . MET A 1 157 ? -9.707 3.168 26.233 1.00 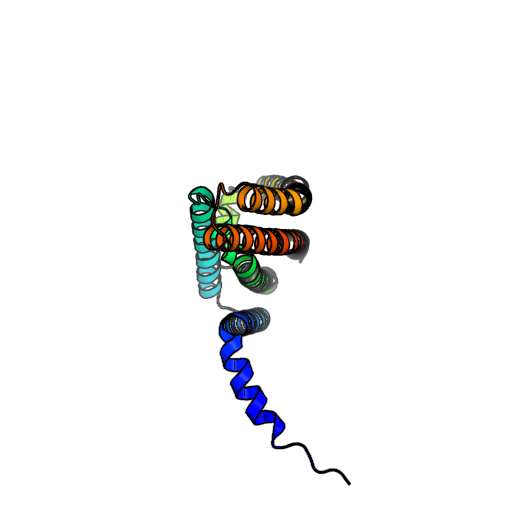90.56 157 MET A C 1
ATOM 1209 O O . MET A 1 157 ? -10.918 3.028 26.425 1.00 90.56 157 MET A O 1
ATOM 1213 N N . PRO A 1 158 ? -8.819 3.103 27.247 1.00 92.56 158 PRO A N 1
ATOM 1214 C CA . PRO A 1 158 ? -9.248 2.980 28.636 1.00 92.56 158 PRO A CA 1
ATOM 1215 C C . PRO A 1 158 ? -10.179 4.123 29.045 1.00 92.56 158 PRO A C 1
ATOM 1217 O O . PRO A 1 158 ? -11.168 3.878 29.722 1.00 92.56 158 PRO A O 1
ATOM 1220 N N . GLY A 1 159 ? -9.927 5.347 28.565 1.00 94.00 159 GLY A N 1
ATOM 1221 C CA . GLY A 1 159 ? -10.797 6.501 28.800 1.00 94.00 159 GLY A CA 1
ATOM 1222 C C . GLY A 1 159 ? -12.194 6.316 28.202 1.00 94.00 159 GLY A C 1
ATOM 1223 O O . GLY A 1 159 ? -13.187 6.515 28.899 1.00 94.00 159 GLY A O 1
ATOM 1224 N N . LYS A 1 160 ? -12.286 5.849 26.947 1.00 92.38 160 LYS A N 1
ATOM 1225 C CA . LYS A 1 160 ? -13.578 5.511 26.320 1.00 92.38 160 LYS A CA 1
ATOM 1226 C C . LYS A 1 160 ? -14.315 4.413 27.102 1.00 92.38 160 LYS A C 1
ATOM 1228 O O . LYS A 1 160 ? -15.512 4.536 27.336 1.00 92.38 160 LYS A O 1
ATOM 1233 N N . GLN A 1 161 ? -13.611 3.368 27.547 1.00 93.38 161 GLN A N 1
ATOM 1234 C CA . GLN A 1 161 ? -14.204 2.286 28.348 1.00 93.38 161 GLN A CA 1
ATOM 1235 C C . GLN A 1 161 ? -14.678 2.774 29.724 1.00 93.38 161 GLN A C 1
ATOM 1237 O O . GLN A 1 161 ? -15.791 2.455 30.131 1.00 93.38 161 GLN A O 1
ATOM 1242 N N . MET A 1 162 ? -13.884 3.603 30.406 1.00 93.44 162 MET A N 1
ATOM 1243 C CA . MET A 1 162 ? -14.255 4.208 31.688 1.00 93.44 162 MET A CA 1
ATOM 1244 C C . MET A 1 162 ? -15.461 5.142 31.563 1.00 93.44 162 MET A C 1
ATOM 1246 O O . MET A 1 162 ? -16.294 5.158 32.465 1.00 93.44 162 MET A O 1
ATOM 1250 N N . SER A 1 163 ? -15.585 5.885 30.457 1.00 94.38 163 SER A N 1
ATOM 1251 C CA . SER A 1 163 ? -16.768 6.712 30.181 1.00 94.38 163 SER A CA 1
ATOM 1252 C C . SER A 1 163 ? -18.027 5.855 30.068 1.00 94.38 163 SER A C 1
ATOM 1254 O O . SER A 1 163 ? -19.015 6.143 30.733 1.00 94.38 163 SER A O 1
ATOM 1256 N N . ILE A 1 164 ? -17.969 4.753 29.308 1.00 94.44 164 ILE A N 1
ATOM 1257 C CA . ILE A 1 164 ? -19.095 3.813 29.164 1.00 94.44 164 ILE A CA 1
ATOM 1258 C C . ILE A 1 164 ? -19.484 3.223 30.528 1.00 94.44 164 ILE A C 1
ATOM 1260 O O . ILE A 1 164 ? -20.664 3.108 30.854 1.00 94.44 164 ILE A O 1
ATOM 1264 N N . ASP A 1 165 ? -18.495 2.863 31.347 1.00 94.06 165 ASP A N 1
ATOM 1265 C CA . ASP A 1 165 ? -18.728 2.326 32.689 1.00 94.06 165 ASP A CA 1
ATOM 1266 C C . ASP A 1 165 ? -19.327 3.374 33.636 1.00 94.06 165 ASP A C 1
ATOM 1268 O O . ASP A 1 165 ? -20.167 3.040 34.475 1.00 94.06 165 ASP A O 1
ATOM 1272 N N . GLY A 1 166 ? -18.903 4.632 33.504 1.00 95.19 166 GLY A N 1
ATOM 1273 C CA . GLY A 1 166 ? -19.450 5.774 34.230 1.00 95.19 166 GLY A CA 1
ATOM 1274 C C . GLY A 1 166 ? -20.914 6.024 33.881 1.00 95.19 166 GLY A C 1
ATOM 1275 O O . GLY A 1 166 ? -21.745 6.099 34.784 1.00 95.19 166 GLY A O 1
ATOM 1276 N N . ASP A 1 167 ? -21.241 6.055 32.590 1.00 95.19 167 ASP A N 1
ATOM 1277 C CA . ASP A 1 167 ? -22.602 6.280 32.095 1.00 95.19 167 ASP A CA 1
ATOM 1278 C C . ASP A 1 167 ? -23.553 5.143 32.496 1.00 95.19 167 ASP A C 1
ATOM 1280 O O . ASP A 1 167 ? -24.694 5.395 32.889 1.00 95.19 167 ASP A O 1
ATOM 1284 N N . LEU A 1 168 ? -23.075 3.892 32.472 1.00 95.38 168 LEU A N 1
ATOM 1285 C CA . LEU A 1 168 ? -23.840 2.732 32.940 1.00 95.38 168 LEU A CA 1
ATOM 1286 C C . LEU A 1 168 ? -24.120 2.816 34.447 1.00 95.38 168 LEU A C 1
ATOM 1288 O O . LEU A 1 168 ? -25.233 2.549 34.892 1.00 95.38 168 LEU A O 1
ATOM 1292 N N . ARG A 1 169 ? -23.123 3.211 35.250 1.00 94.00 169 ARG A N 1
ATOM 1293 C CA . ARG A 1 169 ? -23.287 3.394 36.704 1.00 94.00 169 ARG A CA 1
ATOM 1294 C C . ARG A 1 169 ? -24.202 4.566 37.048 1.00 94.00 169 ARG A C 1
ATOM 1296 O O . ARG A 1 169 ? -24.905 4.498 38.051 1.00 94.00 169 ARG A O 1
ATOM 1303 N N . ALA A 1 170 ? -24.187 5.619 36.236 1.00 94.06 170 ALA A N 1
ATOM 1304 C CA . ALA A 1 170 ? -25.063 6.778 36.376 1.00 94.06 170 ALA A CA 1
ATOM 1305 C C . ALA A 1 170 ? -26.499 6.514 35.881 1.00 94.06 170 ALA A C 1
ATOM 1307 O O . ALA A 1 170 ? -27.369 7.359 36.079 1.00 94.06 170 ALA A O 1
ATOM 1308 N N . GLY A 1 171 ? -26.756 5.363 35.246 1.00 92.19 171 GLY A N 1
ATOM 1309 C CA . GLY A 1 171 ? -28.061 5.016 34.677 1.00 92.19 171 GLY A CA 1
ATOM 1310 C C . GLY A 1 171 ? -28.420 5.805 33.413 1.00 92.19 171 GLY A C 1
ATOM 1311 O O . GLY A 1 171 ? -29.585 5.835 33.030 1.00 92.19 171 GLY A O 1
ATOM 1312 N N . VAL A 1 172 ? -27.439 6.452 32.772 1.00 94.88 172 VAL A N 1
ATOM 1313 C CA . VAL A 1 172 ? -27.615 7.202 31.513 1.00 94.88 172 VAL A CA 1
ATOM 1314 C C . VAL A 1 172 ? -27.811 6.239 30.339 1.00 94.88 172 VAL A C 1
ATOM 1316 O O . VAL A 1 172 ? -28.558 6.536 29.409 1.00 94.88 172 VAL A O 1
ATOM 1319 N N . ILE A 1 173 ? -27.159 5.073 30.396 1.00 94.69 173 ILE A N 1
ATOM 1320 C CA . ILE A 1 173 ? -27.257 4.007 29.394 1.00 94.69 173 ILE A CA 1
ATOM 1321 C C . ILE A 1 173 ? -27.604 2.667 30.048 1.00 94.69 173 ILE A C 1
ATOM 1323 O O . ILE A 1 173 ? -27.243 2.410 31.195 1.00 94.69 173 ILE A O 1
ATOM 1327 N N . ASP A 1 174 ? -28.268 1.798 29.287 1.00 95.31 174 ASP A N 1
ATOM 13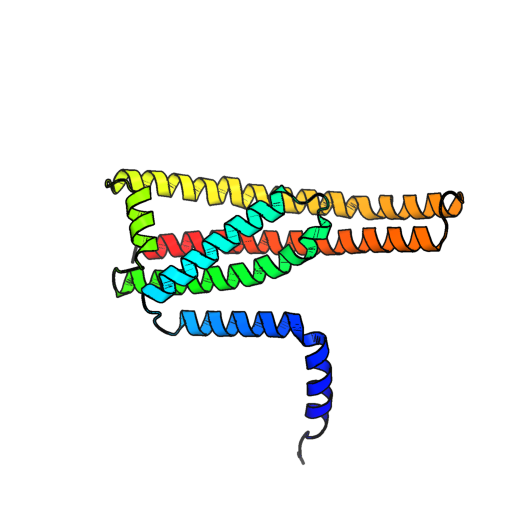28 C CA . ASP A 1 174 ? -28.586 0.429 29.700 1.00 95.31 174 ASP A CA 1
ATOM 1329 C C . ASP A 1 174 ? -27.422 -0.549 29.427 1.00 95.31 174 ASP A C 1
ATOM 1331 O O . ASP A 1 174 ? -26.527 -0.277 28.617 1.00 95.31 174 ASP A O 1
ATOM 1335 N N . ALA A 1 175 ? -27.439 -1.714 30.078 1.00 93.81 175 ALA A N 1
ATOM 1336 C CA . ALA A 1 175 ? -26.409 -2.745 29.980 1.00 93.81 175 ALA A CA 1
ATOM 1337 C C . ALA A 1 175 ? -26.196 -3.247 28.540 1.00 93.81 175 ALA A C 1
ATOM 1339 O O . ALA A 1 175 ? -25.051 -3.450 28.121 1.00 93.81 175 ALA A O 1
ATOM 1340 N N . ASP A 1 176 ? -27.270 -3.398 27.763 1.00 94.06 176 ASP A N 1
ATOM 1341 C CA . ASP A 1 176 ? -27.185 -3.830 26.363 1.00 94.06 176 ASP A CA 1
ATOM 1342 C C . ASP A 1 176 ? -26.549 -2.757 25.466 1.00 94.06 176 ASP A C 1
ATOM 1344 O O . ASP A 1 176 ? -25.727 -3.057 24.588 1.00 94.06 176 ASP A O 1
ATOM 1348 N N . HIS A 1 177 ? -26.845 -1.483 25.734 1.00 93.88 177 HIS A N 1
ATOM 1349 C CA . HIS A 1 177 ? -26.239 -0.364 25.019 1.00 93.88 177 HIS A CA 1
ATOM 1350 C C . HIS A 1 177 ? -24.744 -0.237 25.355 1.00 93.88 177 HIS A C 1
ATOM 1352 O O . HIS A 1 177 ? -23.901 -0.159 24.457 1.00 93.88 177 HIS A O 1
ATOM 1358 N N . ALA A 1 178 ? -24.392 -0.334 26.642 1.00 93.69 178 ALA A N 1
ATOM 1359 C CA . ALA A 1 178 ? -23.007 -0.345 27.109 1.00 93.69 178 ALA A CA 1
ATOM 1360 C C . ALA A 1 178 ? -22.196 -1.500 26.494 1.00 93.69 178 ALA A C 1
ATOM 1362 O O . ALA A 1 178 ? -21.038 -1.324 26.104 1.00 93.69 178 ALA A O 1
ATOM 1363 N N . ARG A 1 179 ? -22.802 -2.685 26.346 1.00 94.00 179 ARG A N 1
ATOM 1364 C CA . ARG A 1 179 ? -22.169 -3.837 25.688 1.00 94.00 179 ARG A CA 1
ATOM 1365 C C . ARG A 1 179 ? -21.850 -3.555 24.219 1.00 94.00 179 ARG A C 1
ATOM 1367 O O . ARG A 1 179 ? -20.750 -3.883 23.774 1.00 94.00 179 ARG A O 1
ATOM 1374 N N . THR A 1 180 ? -22.777 -2.933 23.496 1.00 94.44 180 THR A N 1
ATOM 1375 C CA . THR A 1 180 ? -22.606 -2.574 22.078 1.00 94.44 180 THR A CA 1
ATOM 1376 C C . THR A 1 180 ? -21.480 -1.551 21.896 1.00 94.44 180 THR A C 1
ATOM 1378 O O . THR A 1 180 ? -20.583 -1.752 21.079 1.00 94.44 180 THR A O 1
ATOM 1381 N N . LEU A 1 181 ? -21.445 -0.509 22.733 1.00 92.19 181 LEU A N 1
ATOM 1382 C CA . LEU A 1 181 ? -20.369 0.491 22.746 1.00 92.19 181 LEU A CA 1
ATOM 1383 C C . LEU A 1 181 ? -18.997 -0.130 23.037 1.00 92.19 181 LEU A C 1
ATOM 1385 O O . LEU A 1 181 ? -18.024 0.148 22.336 1.00 92.19 181 LEU A O 1
ATOM 1389 N N . ARG A 1 182 ? -18.902 -1.025 24.029 1.00 93.62 182 ARG A N 1
ATOM 1390 C CA . ARG A 1 182 ? -17.646 -1.734 24.331 1.00 93.62 182 ARG A CA 1
ATOM 1391 C C . ARG A 1 182 ? -17.181 -2.598 23.158 1.00 93.62 182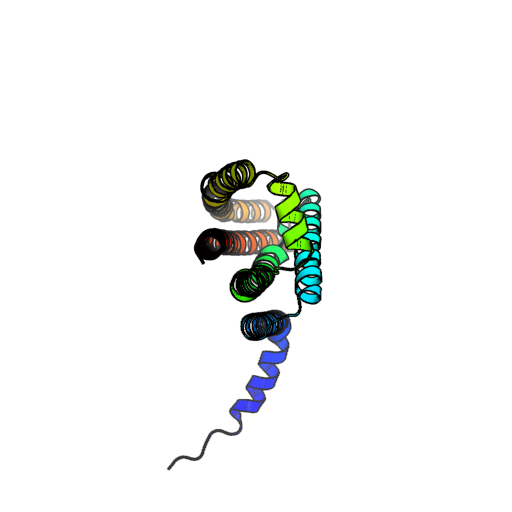 ARG A C 1
ATOM 1393 O O . ARG A 1 182 ? -15.986 -2.638 22.872 1.00 93.62 182 ARG A O 1
ATOM 1400 N N . GLN A 1 183 ? -18.100 -3.273 22.463 1.00 92.88 183 GLN A N 1
ATOM 1401 C CA . GLN A 1 183 ? -17.765 -4.033 21.255 1.00 92.88 183 GLN A CA 1
ATOM 1402 C C . GLN A 1 183 ? -17.220 -3.127 20.148 1.00 92.88 183 GLN A C 1
ATOM 1404 O O . GLN A 1 183 ? -16.243 -3.499 19.501 1.00 92.88 183 GLN A O 1
ATOM 1409 N N . HIS A 1 184 ? -17.799 -1.942 19.967 1.00 91.44 184 HIS A N 1
ATOM 1410 C CA . HIS A 1 184 ? -17.320 -0.958 19.001 1.00 91.44 184 HIS A CA 1
ATOM 1411 C C . HIS A 1 184 ? -15.895 -0.481 19.324 1.00 91.44 184 HIS A C 1
ATOM 1413 O O . HIS A 1 184 ? -15.006 -0.562 18.478 1.00 91.44 184 HIS A O 1
ATOM 1419 N N . VAL A 1 185 ? -15.631 -0.094 20.579 1.00 92.12 185 VAL A N 1
ATOM 1420 C CA . VAL A 1 185 ? -14.283 0.299 21.042 1.00 92.12 185 VAL A CA 1
ATOM 1421 C C . VAL A 1 185 ? -13.272 -0.839 20.846 1.00 92.12 185 VAL A C 1
ATOM 1423 O O . VAL A 1 185 ? -12.128 -0.611 20.453 1.00 92.12 185 VAL A O 1
ATOM 1426 N N . GLN A 1 186 ? -13.689 -2.088 21.067 1.00 91.31 186 GLN A N 1
ATOM 1427 C CA . GLN A 1 186 ? -12.833 -3.252 20.844 1.00 91.31 186 GLN A CA 1
ATOM 1428 C C . GLN A 1 186 ? -12.503 -3.474 19.358 1.00 91.31 186 GLN A C 1
ATOM 1430 O O . GLN A 1 186 ? -11.391 -3.908 19.042 1.00 91.31 186 GLN A O 1
ATOM 1435 N N . GLN A 1 187 ? -13.448 -3.213 18.451 1.00 90.38 187 GLN A N 1
ATOM 1436 C CA . GLN A 1 187 ? -13.221 -3.290 17.004 1.00 90.38 187 GLN A CA 1
ATOM 1437 C C . GLN A 1 187 ? -12.273 -2.181 16.536 1.00 90.38 187 GLN A C 1
ATOM 1439 O O . GLN A 1 187 ? -11.323 -2.476 15.813 1.00 90.38 187 GLN A O 1
ATOM 1444 N N . GLU A 1 188 ? -12.451 -0.955 17.035 1.00 89.44 188 GLU A N 1
ATOM 1445 C CA . GLU A 1 188 ? -11.552 0.183 16.786 1.00 89.44 188 GLU A CA 1
ATOM 1446 C C . GLU A 1 188 ? -10.114 -0.142 17.211 1.00 89.44 188 GLU A C 1
ATOM 1448 O O . GLU A 1 188 ? -9.174 0.044 16.440 1.00 89.44 188 GLU A O 1
ATOM 1453 N N . SER A 1 189 ? -9.947 -0.747 18.392 1.00 89.19 189 SER A N 1
ATOM 1454 C CA . SER A 1 189 ? -8.652 -1.234 18.884 1.00 89.19 189 SER A CA 1
ATOM 1455 C C . SER A 1 189 ? -7.967 -2.207 17.936 1.00 89.19 189 SER A C 1
ATOM 1457 O O . SER A 1 189 ? -6.795 -2.041 17.593 1.00 89.19 189 SER A O 1
ATOM 1459 N N . ARG A 1 190 ? -8.710 -3.218 17.477 1.00 88.81 190 ARG A N 1
ATOM 1460 C CA . ARG A 1 190 ? -8.182 -4.236 16.563 1.00 88.81 190 ARG A CA 1
ATOM 1461 C C . ARG A 1 190 ? -7.811 -3.635 15.214 1.00 88.81 190 ARG A C 1
ATOM 1463 O O . ARG A 1 190 ? -6.767 -3.985 14.671 1.00 88.81 190 ARG A O 1
ATOM 1470 N N . PHE A 1 191 ? -8.641 -2.735 14.695 1.00 88.44 191 PHE A N 1
ATOM 1471 C CA . PHE A 1 191 ? -8.389 -2.060 13.430 1.00 88.44 191 PHE A CA 1
ATOM 1472 C C . PHE A 1 191 ? -7.123 -1.200 13.488 1.00 88.44 191 PHE A C 1
ATOM 1474 O O . PHE A 1 191 ? -6.244 -1.362 12.646 1.00 88.44 191 PHE A O 1
ATOM 1481 N N . LEU A 1 192 ? -6.985 -0.351 14.510 1.00 87.56 192 LEU A N 1
ATOM 1482 C CA . LEU A 1 192 ? -5.812 0.512 14.683 1.00 87.56 192 LEU A CA 1
ATOM 1483 C C . LEU A 1 192 ? -4.521 -0.295 14.879 1.00 87.56 192 LEU A C 1
ATOM 1485 O O . LEU A 1 192 ? -3.490 0.048 14.302 1.00 87.56 192 LEU A O 1
ATOM 1489 N N . GLY A 1 193 ? -4.585 -1.404 15.624 1.00 87.19 193 GLY A N 1
ATOM 1490 C CA . GLY A 1 193 ? -3.455 -2.327 15.760 1.00 87.19 193 GLY A CA 1
ATOM 1491 C C . GLY A 1 193 ? -3.067 -3.002 14.437 1.00 87.19 193 GLY A C 1
ATOM 1492 O O . GLY A 1 193 ? -1.885 -3.093 14.110 1.00 87.19 193 GLY A O 1
ATOM 1493 N N . ALA A 1 194 ? -4.049 -3.441 13.642 1.00 86.94 194 ALA A N 1
ATOM 1494 C CA . ALA A 1 194 ? -3.802 -4.017 12.319 1.00 86.94 194 ALA A CA 1
ATOM 1495 C C . ALA A 1 194 ? -3.263 -2.977 11.317 1.00 86.94 194 ALA A C 1
ATOM 1497 O O . ALA A 1 194 ? -2.411 -3.310 10.492 1.00 86.94 194 ALA A O 1
ATOM 1498 N N . MET A 1 195 ? -3.725 -1.725 11.407 1.00 86.75 195 MET A N 1
ATOM 1499 C CA . MET A 1 195 ? -3.228 -0.600 10.613 1.00 86.75 195 MET A CA 1
ATOM 1500 C C . MET A 1 195 ? -1.754 -0.317 10.882 1.00 86.75 195 MET A C 1
ATOM 1502 O O . MET A 1 195 ? -0.984 -0.292 9.928 1.00 86.75 195 MET A O 1
ATOM 1506 N N . ASP A 1 196 ? -1.330 -0.176 12.142 1.00 86.25 196 ASP A N 1
ATOM 1507 C CA . ASP A 1 196 ? 0.085 0.066 12.475 1.00 86.25 196 ASP A CA 1
ATOM 1508 C C . ASP A 1 196 ? 1.012 -1.003 11.860 1.00 86.25 196 ASP A C 1
ATOM 1510 O O . ASP A 1 196 ? 2.027 -0.690 11.229 1.00 86.25 196 ASP A O 1
ATOM 1514 N N . GLY A 1 197 ? 0.611 -2.278 11.944 1.00 84.75 197 GLY A N 1
ATOM 1515 C CA . GLY A 1 197 ? 1.323 -3.381 11.295 1.00 84.75 197 GLY A CA 1
ATOM 1516 C C . GLY A 1 197 ? 1.367 -3.262 9.766 1.00 84.75 197 GLY A C 1
ATOM 1517 O O . GLY A 1 197 ? 2.433 -3.406 9.162 1.00 84.75 197 GLY A O 1
ATOM 1518 N N . ALA A 1 198 ? 0.232 -2.959 9.130 1.00 85.88 198 ALA A N 1
ATOM 1519 C CA . ALA A 1 198 ? 0.150 -2.784 7.681 1.00 85.88 198 ALA A CA 1
ATOM 1520 C C . ALA A 1 198 ? 1.022 -1.615 7.186 1.00 85.88 198 ALA A C 1
ATOM 1522 O O . ALA A 1 198 ? 1.701 -1.745 6.168 1.00 85.88 198 ALA A O 1
ATOM 1523 N N . MET A 1 199 ? 1.087 -0.502 7.922 1.00 85.69 199 MET A N 1
ATOM 1524 C CA . MET A 1 199 ? 1.899 0.659 7.537 1.00 85.69 199 MET A CA 1
ATOM 1525 C C . MET A 1 199 ? 3.406 0.373 7.607 1.00 85.69 199 MET A C 1
ATOM 1527 O O . MET A 1 199 ? 4.157 0.797 6.724 1.00 85.69 199 MET A O 1
ATOM 1531 N N . LYS A 1 200 ? 3.861 -0.416 8.591 1.00 84.75 200 LYS A N 1
ATOM 1532 C CA . LYS A 1 200 ? 5.256 -0.897 8.653 1.00 84.75 200 LYS A CA 1
ATOM 1533 C C . LYS A 1 200 ? 5.608 -1.794 7.464 1.00 84.75 200 LYS A C 1
ATOM 1535 O O . LYS A 1 200 ? 6.731 -1.737 6.964 1.00 84.75 200 LYS A O 1
ATOM 1540 N N . PHE A 1 201 ? 4.648 -2.576 6.973 1.00 84.19 201 PHE A N 1
ATOM 1541 C CA . PHE A 1 201 ? 4.825 -3.399 5.777 1.00 84.19 201 PHE A CA 1
ATOM 1542 C C . PHE A 1 201 ? 4.945 -2.553 4.498 1.00 84.19 201 PHE A C 1
ATOM 1544 O O . PHE A 1 201 ? 5.864 -2.779 3.712 1.00 84.19 201 PHE A O 1
ATOM 1551 N N . VAL A 1 202 ? 4.109 -1.517 4.333 1.00 85.81 202 VAL A N 1
ATOM 1552 C CA . VAL A 1 202 ? 4.211 -0.556 3.210 1.00 85.81 202 VAL A CA 1
ATOM 1553 C C . VAL A 1 202 ? 5.592 0.092 3.149 1.00 85.81 202 VAL A C 1
ATOM 1555 O O . VAL A 1 202 ? 6.163 0.241 2.071 1.00 85.81 202 VAL A O 1
ATOM 1558 N N . LYS A 1 203 ? 6.170 0.451 4.300 1.00 86.12 203 LYS A N 1
ATOM 1559 C CA . LYS A 1 203 ? 7.532 0.995 4.349 1.00 86.12 203 LYS A CA 1
ATOM 1560 C C . LYS A 1 203 ? 8.564 0.028 3.768 1.00 86.12 203 LYS A C 1
ATOM 1562 O O . LYS A 1 203 ? 9.444 0.458 3.021 1.00 86.12 203 LYS A O 1
ATOM 1567 N N . GLY A 1 204 ? 8.470 -1.252 4.127 1.00 87.00 204 GLY A N 1
ATOM 1568 C CA . GLY A 1 204 ? 9.336 -2.297 3.582 1.00 87.00 204 GLY A CA 1
ATOM 1569 C C . GLY A 1 204 ? 9.192 -2.428 2.065 1.00 87.00 204 GLY A C 1
ATOM 1570 O O . GLY A 1 204 ? 10.202 -2.474 1.364 1.00 87.00 204 GLY A O 1
ATOM 1571 N N . ASP A 1 205 ? 7.952 -2.395 1.566 1.00 89.06 205 ASP A N 1
ATOM 1572 C CA . ASP A 1 205 ? 7.635 -2.436 0.131 1.00 89.06 205 ASP A CA 1
ATOM 1573 C C . ASP A 1 205 ? 8.268 -1.258 -0.627 1.00 89.06 205 ASP A C 1
ATOM 1575 O O . ASP A 1 205 ? 8.931 -1.465 -1.641 1.00 89.06 205 ASP A O 1
ATOM 1579 N N . THR A 1 206 ? 8.185 -0.028 -0.101 1.00 87.69 206 THR A N 1
ATOM 1580 C CA . THR A 1 206 ? 8.837 1.125 -0.747 1.00 87.69 206 THR A CA 1
ATOM 1581 C C . THR A 1 206 ? 10.357 0.957 -0.831 1.00 87.69 206 THR A C 1
ATOM 1583 O O . THR A 1 206 ? 10.952 1.271 -1.862 1.00 87.69 206 THR A O 1
ATOM 1586 N N . ILE A 1 207 ? 11.007 0.465 0.231 1.00 88.50 207 ILE A N 1
ATOM 1587 C CA . ILE A 1 207 ? 12.463 0.237 0.225 1.00 88.50 207 ILE A CA 1
ATOM 1588 C C . ILE A 1 207 ? 12.830 -0.802 -0.839 1.00 88.50 207 ILE A C 1
ATOM 1590 O O . ILE A 1 207 ? 13.752 -0.575 -1.623 1.00 88.50 207 ILE A O 1
ATOM 1594 N N . ALA A 1 208 ? 12.091 -1.913 -0.897 1.00 89.31 208 ALA A N 1
ATOM 1595 C CA . ALA A 1 208 ? 12.286 -2.942 -1.911 1.00 89.31 208 ALA A CA 1
ATOM 1596 C C . ALA A 1 208 ? 12.076 -2.386 -3.328 1.00 89.31 208 ALA A C 1
ATOM 1598 O O . ALA A 1 208 ? 12.898 -2.638 -4.206 1.00 89.31 208 ALA A O 1
ATOM 1599 N N . GLY A 1 209 ? 11.041 -1.570 -3.540 1.00 88.88 209 GLY A N 1
ATOM 1600 C CA . GLY A 1 209 ? 10.770 -0.911 -4.817 1.00 88.88 209 GLY A CA 1
ATOM 1601 C C . GLY A 1 209 ? 11.933 -0.038 -5.292 1.00 88.88 209 GLY A C 1
ATOM 1602 O O . GLY A 1 209 ? 12.342 -0.141 -6.444 1.00 88.88 209 GLY A O 1
ATOM 1603 N N . ILE A 1 210 ? 12.535 0.757 -4.402 1.00 89.94 210 ILE A N 1
ATOM 1604 C CA . ILE A 1 210 ? 13.714 1.576 -4.737 1.00 89.94 210 ILE A CA 1
ATOM 1605 C C . ILE A 1 210 ? 14.892 0.691 -5.153 1.00 89.94 210 ILE A C 1
ATOM 1607 O O . ILE A 1 210 ? 15.558 0.986 -6.143 1.00 89.94 210 ILE A O 1
ATOM 1611 N N . ILE A 1 211 ? 15.132 -0.410 -4.433 1.00 90.12 211 ILE A N 1
ATOM 1612 C CA . ILE A 1 211 ? 16.192 -1.368 -4.775 1.00 90.12 211 ILE A CA 1
ATOM 1613 C C . ILE A 1 211 ? 15.942 -1.972 -6.158 1.00 90.12 211 ILE A C 1
ATOM 1615 O O . ILE A 1 211 ? 16.858 -2.002 -6.975 1.00 90.12 211 ILE A O 1
ATOM 1619 N N . VAL A 1 212 ? 14.713 -2.411 -6.447 1.00 89.62 212 VAL A N 1
ATOM 1620 C CA . VAL A 1 212 ? 14.368 -2.972 -7.761 1.00 89.62 212 VAL A CA 1
ATOM 1621 C C . VAL A 1 212 ? 14.619 -1.961 -8.873 1.00 89.62 212 VAL A C 1
ATOM 1623 O O . VAL A 1 212 ? 15.183 -2.321 -9.904 1.00 89.62 212 VAL A O 1
ATOM 1626 N N . VAL A 1 213 ? 14.250 -0.695 -8.675 1.00 88.38 213 VAL A N 1
ATOM 1627 C CA . VAL A 1 213 ? 14.496 0.322 -9.698 1.00 88.38 213 VAL A CA 1
ATOM 1628 C C . VAL A 1 213 ? 15.991 0.558 -9.908 1.00 88.38 213 VAL A C 1
ATOM 1630 O O . VAL A 1 213 ? 16.428 0.631 -11.052 1.00 88.38 213 VAL A O 1
ATOM 1633 N N . LEU A 1 214 ? 16.791 0.617 -8.839 1.00 89.62 214 LEU A N 1
ATOM 1634 C CA . LEU A 1 214 ? 18.248 0.728 -8.972 1.00 89.62 214 LEU A CA 1
ATOM 1635 C C . LEU A 1 214 ? 18.838 -0.454 -9.750 1.00 89.62 214 LEU A C 1
ATOM 1637 O O . LEU A 1 214 ? 19.681 -0.247 -10.618 1.00 89.62 214 LEU A O 1
ATOM 1641 N N . VAL A 1 215 ? 18.366 -1.674 -9.483 1.00 88.50 215 VAL A N 1
ATOM 1642 C CA . VAL A 1 215 ? 18.781 -2.872 -10.224 1.00 88.50 215 VAL A CA 1
ATOM 1643 C C . VAL A 1 215 ? 18.394 -2.771 -11.702 1.00 88.50 215 VAL A C 1
ATOM 1645 O O . VAL A 1 215 ? 19.237 -3.037 -12.549 1.00 88.50 215 VAL A O 1
ATOM 1648 N N . ASN A 1 216 ? 17.173 -2.332 -12.020 1.00 87.88 216 ASN A N 1
ATOM 1649 C CA . ASN A 1 216 ? 16.701 -2.174 -13.402 1.00 87.88 216 ASN A CA 1
ATOM 1650 C C . ASN A 1 216 ? 17.418 -1.062 -14.188 1.00 87.88 216 ASN A C 1
ATOM 1652 O O . ASN A 1 216 ? 17.370 -1.070 -15.409 1.00 87.88 216 ASN A O 1
ATOM 1656 N N . ILE A 1 217 ? 17.989 -0.057 -13.514 1.00 85.00 217 ILE A N 1
ATOM 1657 C CA . ILE A 1 217 ? 18.751 1.016 -14.177 1.00 85.00 217 ILE A CA 1
ATOM 1658 C C . ILE A 1 217 ? 20.186 0.561 -14.478 1.00 85.00 217 ILE A C 1
ATOM 1660 O O . ILE A 1 217 ? 20.772 1.004 -15.463 1.00 85.00 217 ILE A O 1
ATOM 1664 N N . ILE A 1 218 ? 20.770 -0.260 -13.599 1.00 85.44 218 ILE A N 1
ATOM 1665 C CA . ILE A 1 218 ? 22.166 -0.708 -13.704 1.00 85.44 218 ILE A CA 1
ATOM 1666 C C . ILE A 1 218 ? 22.306 -1.937 -14.612 1.00 85.44 218 ILE A C 1
ATOM 1668 O O . ILE A 1 218 ? 23.318 -2.050 -15.304 1.00 85.44 218 ILE A O 1
ATOM 1672 N N . GLY A 1 219 ? 21.354 -2.870 -14.537 1.00 72.31 219 GLY A N 1
ATOM 1673 C CA . GLY A 1 219 ? 21.324 -4.102 -15.330 1.00 72.31 219 GLY A CA 1
ATOM 1674 C C . GLY A 1 219 ? 20.714 -3.889 -16.702 1.00 72.31 219 GLY A C 1
ATOM 1675 O O . GLY A 1 219 ? 21.238 -4.517 -17.646 1.00 72.31 219 GLY A O 1
#

Organism: NCBI:txid192955

Sequence (219 aa):
MRSWLGEGIRAQQWLSVCAGRQDMVLATVLLIAIVMMLLPLPTWMVDILITINLMFSVILLLIAIYLSDPLDLSVFPSLLLITTLYRLSLTISTSRLVLLQHNAGNIVDAFGKFVVGGNLTVGLVVFTIITIVQFIVITKGIERVAEVSARFSLDGMPGKQMSIDGDLRAGVIDADHARTLRQHVQQESRFLGAMDGAMKFVKGDTIAGIIVVLVNIIG

Foldseek 3Di:
DDDDDDPVVVVVVVVCVVVPPLVVLVVVLLVVLVCLLPDQDDQVVLVVLVVVLVVVVVVVVVVVVPDDDPLVCLCVLSVLVSSLSSVVSSLNNLLCCCVPPVDSHPVVVVVQCVQCVPPVVSNVVSVVVCLCCVQVPVLVVLLVCLVVVLVVLLVCLVVQLVVLVVCCVVVVDDPVVSVVSNVVSVSVNVSSVSSNVSSVVVSVSSVVVVVSVVVSVVD

Secondary structure (DSSP, 8-state):
------SHHHHHHHHHHHSHHHHHHHHHHHHHHHHHHHSPPPHHHHHHHHHHHHHHHHHHHHHHHH-SSGGGGTTHHHHHHHHHHHHHHHHHHHHHHHHHHS---HHHHHHHHHHHTT-HHHHHHHHHHHHHIIIIIIIHHHHHHHHHHHHHHHHTHHHHHHHHHHHHHTTSS-HHHHHHHHHHHHHHHHHHHHHHHHHHHHHHHHHHHHHHHHHHHH-

Radius of gyration: 23.64 Å; Cα contacts (8 Å, |Δi|>4): 126; chains: 1; bounding box: 51×66×62 Å

InterPro domains:
  IPR001712 Type III secretion system FHIPEP [PF00771] (34-219)
  IPR001712 Type III secretion system FHIPEP [PR00949] (40-53)
  IPR001712 Type III secretion system FHIPEP [PR00949] (77-96)
  IPR001712 Type III secretion system FHIPEP [PR00949] (139-155)
  IPR001712 Type III secretion system FHIPEP [PR00949] (158-176)
  IPR001712 Type III secretion system FHIPEP [PR00949] (188-205)
  IPR001712 Type III secretion system FHIPEP [PTHR30161] (15-219)
  IPR025505 FHIPEP conserved site [PS00994] (144-167)

Nearest PDB structures (foldseek):
  3hai-assembly1_B  TM=3.242E-01  e=4.328E+00  Homo sapiens
  5i6j-assembly1_A-2  TM=1.731E-01  e=2.083E+00  Homo sapiens